Protein AF-A0A7S0D938-F1 (afdb_monomer_lite)

Foldseek 3Di:
DAEDADPQCLDPVRVVCVVCVVVVVVPPDDPPDPPPDDDDDDDDPPPDPDPPDDPVVDAYEYAHDLVCLVVDQLVVRLLSRLQCCVVRVHQEYDPAFHAAQPDDPSSRVSSLSNLLSSLCSQQVNRDNSPDDPPPPPDPPDPDDDDDDDDDDDPPCPPPPPDDRPRPLEGGEYEYEFHNPDVRLVSRVVSVVVSVVVSVVVPRPAHAYEYELDFLVSLVVCVVPHVRYAYEQELLCQDPVPVRSVNSVVPADPVRYDYDHPPPPRHHPVVVVVVVVPDDDDDDDD

Organism: Micromonas pusilla (NCBI:txid38833)

pLDDT: mean 75.45, std 23.61, range [31.84, 98.69]

InterPro domains:
  IPR001130 3'-5' ssDNA/RNA exonuclease TatD-like [PF01026] (56-123)
  IPR032466 Metal-dependent hydrolase [SSF51556] (55-122)

Radius of gyration: 23.59 Å; chains: 1; bounding box: 61×65×70 Å

Structure (mmCIF, N/CA/C/O backbone):
data_AF-A0A7S0D938-F1
#
_entry.id   AF-A0A7S0D938-F1
#
loop_
_atom_site.group_PDB
_atom_site.id
_atom_site.type_symbol
_atom_site.label_atom_id
_atom_site.label_alt_id
_atom_site.label_comp_id
_atom_site.label_asym_id
_atom_site.label_entity_id
_atom_site.label_seq_id
_atom_site.pdbx_PDB_ins_code
_atom_site.Cartn_x
_atom_site.Cartn_y
_atom_site.Cartn_z
_atom_site.occupancy
_atom_site.B_iso_or_equiv
_atom_site.auth_seq_id
_atom_site.auth_comp_id
_atom_site.auth_asym_id
_atom_site.auth_atom_id
_atom_site.pdbx_PDB_model_num
ATOM 1 N N . VAL A 1 1 ? -12.256 2.389 -4.413 1.00 63.16 1 VAL A N 1
ATOM 2 C CA . VAL A 1 1 ? -11.482 3.403 -3.661 1.00 63.16 1 VAL A CA 1
ATOM 3 C C . VAL A 1 1 ? -10.768 4.286 -4.668 1.00 63.16 1 VAL A C 1
ATOM 5 O O . VAL A 1 1 ? -10.056 3.750 -5.506 1.00 63.16 1 VAL A O 1
ATOM 8 N N . ASN A 1 2 ? -11.003 5.594 -4.636 1.00 74.56 2 ASN A N 1
ATOM 9 C CA . ASN A 1 2 ? -10.257 6.581 -5.402 1.00 74.56 2 ASN A CA 1
ATOM 10 C C . ASN A 1 2 ? -8.995 6.972 -4.622 1.00 74.56 2 ASN A C 1
ATOM 12 O O . ASN A 1 2 ? -9.083 7.327 -3.445 1.00 74.56 2 ASN A O 1
ATOM 16 N N . VAL A 1 3 ? -7.836 6.880 -5.266 1.00 71.94 3 VAL A N 1
ATOM 17 C CA . VAL A 1 3 ? -6.532 7.068 -4.627 1.00 71.94 3 VAL A CA 1
ATOM 18 C C . VAL A 1 3 ? -5.915 8.364 -5.130 1.00 71.94 3 VAL A C 1
ATOM 20 O O . VAL A 1 3 ? -5.745 8.536 -6.333 1.00 71.94 3 VAL A O 1
ATOM 23 N N . THR A 1 4 ? -5.573 9.269 -4.213 1.00 75.88 4 THR A N 1
ATOM 24 C CA . THR A 1 4 ? -4.877 10.521 -4.542 1.00 75.88 4 THR A CA 1
ATOM 25 C C . THR A 1 4 ? -3.446 10.443 -4.033 1.00 75.88 4 THR A C 1
ATOM 27 O O . THR A 1 4 ? -3.219 10.335 -2.828 1.00 75.88 4 THR A O 1
ATOM 30 N N . CYS A 1 5 ? -2.491 10.468 -4.962 1.00 67.75 5 CYS A N 1
ATOM 31 C CA . CYS A 1 5 ? -1.071 10.269 -4.673 1.00 67.75 5 CYS A CA 1
ATOM 32 C C . CYS A 1 5 ? -0.139 11.280 -5.357 1.00 67.75 5 CYS A C 1
ATOM 34 O O . CYS A 1 5 ? 1.067 11.052 -5.401 1.00 67.75 5 CYS A O 1
ATOM 36 N N . ASP A 1 6 ? -0.686 12.353 -5.933 1.00 66.75 6 ASP A N 1
ATOM 37 C CA . ASP A 1 6 ? 0.090 13.404 -6.593 1.00 66.75 6 ASP A CA 1
ATOM 38 C C . ASP A 1 6 ? 0.387 14.543 -5.611 1.00 66.75 6 ASP A C 1
ATOM 40 O O . ASP A 1 6 ? -0.518 15.025 -4.930 1.00 66.75 6 ASP A O 1
ATOM 44 N N . VAL A 1 7 ? 1.642 14.990 -5.573 1.00 64.19 7 VAL A N 1
ATOM 45 C CA . VAL A 1 7 ? 2.087 16.170 -4.821 1.00 64.19 7 VAL A CA 1
ATOM 46 C C . VAL A 1 7 ? 1.212 17.388 -5.109 1.00 64.19 7 VAL A C 1
ATOM 48 O O . VAL A 1 7 ? 0.804 18.077 -4.176 1.00 64.19 7 VAL A O 1
ATOM 51 N N . GLU A 1 8 ? 0.887 17.630 -6.380 1.00 67.56 8 GLU A N 1
ATOM 52 C CA . GLU A 1 8 ? 0.091 18.787 -6.803 1.00 67.56 8 GLU A CA 1
ATOM 53 C C . GLU A 1 8 ? -1.361 18.662 -6.333 1.00 67.56 8 GLU A C 1
ATOM 55 O O . GLU A 1 8 ? -1.985 19.636 -5.914 1.00 67.56 8 GLU A O 1
ATOM 60 N N . ALA A 1 9 ? -1.897 17.438 -6.328 1.00 60.31 9 ALA A N 1
ATOM 61 C CA . ALA A 1 9 ? -3.232 17.166 -5.804 1.00 60.31 9 ALA A CA 1
ATOM 62 C C . ALA A 1 9 ? -3.296 17.272 -4.269 1.00 60.31 9 ALA A C 1
ATOM 64 O O . ALA A 1 9 ? -4.377 17.488 -3.722 1.00 60.31 9 ALA A O 1
ATOM 65 N N . LEU A 1 10 ? -2.155 17.137 -3.586 1.00 56.31 10 LEU A N 1
ATOM 66 C CA . LEU A 1 10 ? -2.006 17.314 -2.140 1.00 56.31 10 LEU A CA 1
ATOM 67 C C . LEU A 1 10 ? -1.606 18.743 -1.739 1.00 56.31 10 LEU A C 1
ATOM 69 O O . LEU A 1 10 ? -1.506 19.033 -0.546 1.00 56.31 10 LEU A O 1
ATOM 73 N N . ASP A 1 11 ? -1.358 19.638 -2.692 1.00 57.84 11 ASP A N 1
ATOM 74 C CA . ASP A 1 11 ? -1.090 21.047 -2.416 1.00 57.84 11 ASP A CA 1
ATOM 75 C C . ASP A 1 11 ? -2.406 21.772 -2.074 1.00 57.84 11 ASP A C 1
ATOM 77 O O . ASP A 1 11 ? -3.331 21.751 -2.882 1.00 57.84 11 ASP A O 1
ATOM 81 N N . PRO A 1 12 ? -2.542 22.447 -0.919 1.00 52.66 12 PRO A N 1
ATOM 82 C CA . PRO A 1 12 ? -3.730 23.243 -0.607 1.00 52.66 12 PRO A CA 1
ATOM 83 C C . PRO A 1 12 ? -4.074 24.316 -1.657 1.00 52.66 12 PRO A C 1
ATOM 85 O O . PRO A 1 12 ? -5.256 24.612 -1.844 1.00 52.66 12 PRO A O 1
ATOM 88 N N . ALA A 1 13 ? -3.078 24.874 -2.355 1.00 48.84 13 ALA A 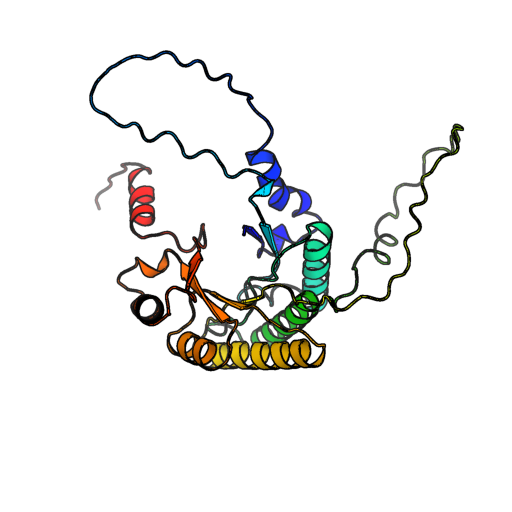N 1
ATOM 89 C CA . ALA A 1 13 ? -3.256 25.923 -3.360 1.00 48.84 13 ALA A CA 1
ATOM 90 C C . ALA A 1 13 ? -3.817 25.400 -4.699 1.00 48.84 13 ALA A C 1
ATOM 92 O O . ALA A 1 13 ? -4.489 26.144 -5.413 1.00 48.84 13 ALA A O 1
ATOM 93 N N . TYR A 1 14 ? -3.591 24.122 -5.027 1.00 48.09 14 TYR A N 1
ATOM 94 C CA . TYR A 1 14 ? -4.028 23.476 -6.281 1.00 48.09 14 TYR A CA 1
ATOM 95 C C . TYR A 1 14 ? -5.126 22.411 -6.057 1.00 48.09 14 TYR A C 1
ATOM 97 O O . TYR A 1 14 ? -6.123 22.319 -6.789 1.00 48.09 14 TYR A O 1
ATOM 105 N N . GLY A 1 15 ? -4.966 21.622 -4.997 1.00 42.88 15 GLY A N 1
ATOM 106 C CA . GLY A 1 15 ? -5.674 20.387 -4.657 1.00 42.88 15 GLY A CA 1
ATOM 107 C C . GLY A 1 15 ? -7.105 20.546 -4.155 1.00 42.88 15 GLY A C 1
ATOM 108 O O . GLY A 1 15 ? -7.886 19.596 -4.242 1.00 42.88 15 GLY A O 1
ATOM 109 N N . ALA A 1 16 ? -7.525 21.753 -3.752 1.00 46.16 16 ALA A N 1
ATOM 110 C CA . ALA A 1 16 ? -8.938 22.021 -3.466 1.00 46.16 16 ALA A CA 1
ATOM 111 C C . ALA A 1 16 ? -9.832 21.768 -4.697 1.00 46.16 16 ALA A C 1
ATOM 113 O O . ALA A 1 16 ? -11.016 21.460 -4.555 1.00 46.16 16 ALA A O 1
ATOM 114 N N . SER A 1 17 ? -9.276 21.868 -5.911 1.00 42.66 17 SER A N 1
ATOM 115 C CA . SER A 1 17 ? -10.014 21.683 -7.162 1.00 42.66 17 SER A CA 1
ATOM 116 C C . SER A 1 17 ? -9.900 20.280 -7.769 1.00 42.66 17 SER A C 1
ATOM 118 O O . SER A 1 17 ? -10.844 19.880 -8.450 1.00 42.66 17 SER A O 1
ATOM 120 N N . ALA A 1 18 ? -8.801 19.549 -7.530 1.00 43.56 18 ALA A N 1
ATOM 121 C CA . ALA A 1 18 ? -8.469 18.296 -8.220 1.00 43.56 18 ALA A CA 1
ATOM 122 C C . ALA A 1 18 ? -9.181 17.074 -7.622 1.00 43.56 18 ALA A C 1
ATOM 124 O O . ALA A 1 18 ? -9.781 16.290 -8.352 1.00 43.56 18 ALA A O 1
ATOM 125 N N . TYR A 1 19 ? -9.231 16.945 -6.295 1.00 51.84 19 TYR A N 1
ATOM 126 C CA . TYR A 1 19 ? -10.053 15.900 -5.678 1.00 51.84 19 TYR A CA 1
ATOM 127 C C . TYR A 1 19 ? -11.555 16.230 -5.761 1.00 51.84 19 TYR A C 1
ATOM 129 O O . TYR A 1 19 ? -12.380 15.345 -5.982 1.00 51.84 19 TYR A O 1
ATOM 137 N N . ARG A 1 20 ? -11.916 17.523 -5.709 1.00 52.41 20 ARG A N 1
ATOM 138 C CA . ARG A 1 20 ? -13.282 17.989 -6.011 1.00 52.41 20 ARG A CA 1
ATOM 139 C C . ARG A 1 20 ? -13.632 17.941 -7.501 1.00 52.41 20 ARG A C 1
ATOM 141 O O . ARG A 1 20 ? -14.789 18.140 -7.851 1.00 52.41 20 ARG A O 1
ATOM 148 N N . ALA A 1 21 ? -12.687 17.660 -8.402 1.00 52.38 21 ALA A N 1
ATOM 149 C CA . ALA A 1 21 ? -13.005 17.479 -9.819 1.00 52.38 21 ALA A CA 1
ATOM 150 C C . ALA A 1 21 ? -13.933 16.273 -10.022 1.00 52.38 21 ALA A C 1
ATOM 152 O O . ALA A 1 21 ? -14.806 16.313 -10.885 1.00 52.38 21 ALA A O 1
ATOM 153 N N . TRP A 1 22 ? -13.821 15.257 -9.160 1.00 52.00 22 TRP A N 1
ATOM 154 C CA . TRP A 1 22 ? -14.778 14.156 -9.098 1.00 52.00 22 TRP A CA 1
ATOM 155 C C . TRP A 1 22 ? -16.175 14.609 -8.657 1.00 52.00 22 TRP A C 1
ATOM 157 O O . TRP A 1 22 ? -17.154 14.137 -9.216 1.00 52.00 22 TRP A O 1
ATOM 167 N N . GLU A 1 23 ? -16.299 15.575 -7.737 1.00 51.59 23 GLU A N 1
ATOM 168 C CA . GLU A 1 23 ? -17.608 16.158 -7.391 1.00 51.59 23 GLU A CA 1
ATOM 169 C C . GLU A 1 23 ? -18.251 16.890 -8.580 1.00 51.59 23 GLU A C 1
ATOM 171 O O . GLU A 1 23 ? -19.472 16.958 -8.654 1.00 51.59 23 GLU A O 1
ATOM 176 N N . ARG A 1 24 ? -17.451 17.403 -9.530 1.00 53.75 24 ARG A N 1
ATOM 177 C CA . ARG A 1 24 ? -17.956 18.037 -10.762 1.00 53.75 24 ARG A CA 1
ATOM 178 C C . ARG A 1 24 ? -18.378 17.027 -11.833 1.00 53.75 24 ARG A C 1
ATOM 180 O O . ARG A 1 24 ? -19.297 17.317 -12.582 1.00 53.75 24 ARG A O 1
ATOM 187 N N . LEU A 1 25 ? -17.732 15.858 -11.900 1.00 51.62 25 LEU A N 1
ATOM 188 C CA . LEU A 1 25 ? -18.102 14.762 -12.816 1.00 51.62 25 LEU A CA 1
ATOM 189 C C . LEU A 1 25 ? -19.452 14.115 -12.471 1.00 51.62 25 LEU A C 1
ATOM 191 O O . LEU A 1 25 ? -20.046 13.468 -13.327 1.00 51.62 25 LEU A O 1
ATOM 195 N N . PHE A 1 26 ? -19.911 14.283 -11.230 1.00 53.81 26 PHE A N 1
ATOM 196 C CA . PHE A 1 26 ? -21.188 13.769 -10.726 1.00 53.81 26 PHE A CA 1
ATOM 197 C C . PHE A 1 26 ? -22.114 14.893 -10.249 1.00 53.81 26 PHE A C 1
ATOM 199 O O . PHE A 1 26 ? -22.982 14.656 -9.410 1.00 53.81 26 PHE A O 1
ATOM 206 N N . GLY A 1 27 ? -21.883 16.124 -10.723 1.00 47.28 27 GLY A N 1
ATOM 207 C CA . GLY A 1 27 ? -22.834 17.212 -10.537 1.00 47.28 27 GLY A CA 1
ATOM 208 C C . GLY A 1 27 ? -24.180 16.782 -11.109 1.00 47.28 27 GLY A C 1
ATOM 209 O O . GLY A 1 27 ? -24.222 16.228 -12.202 1.00 47.28 27 GLY A O 1
ATOM 210 N N . ASP A 1 28 ? -25.221 16.979 -10.312 1.00 48.31 28 ASP A N 1
ATOM 211 C CA . ASP A 1 28 ? -26.608 16.554 -10.500 1.00 48.31 28 ASP A CA 1
ATOM 212 C C . ASP A 1 28 ? -27.213 17.159 -11.786 1.00 48.31 28 ASP A C 1
ATOM 214 O O . ASP A 1 28 ? -27.959 18.134 -11.753 1.00 48.31 28 ASP A O 1
ATOM 218 N N . GLU A 1 29 ? -26.811 16.649 -12.949 1.00 46.78 29 GLU A N 1
ATOM 219 C CA . GLU A 1 29 ? -27.441 16.933 -14.234 1.00 46.78 29 GLU A CA 1
ATOM 220 C C . GLU A 1 29 ? -28.312 15.734 -14.606 1.00 46.78 29 GLU A C 1
ATOM 222 O O . GLU A 1 29 ? -27.831 14.742 -15.149 1.00 46.78 29 GLU A O 1
ATOM 227 N N . GLY A 1 30 ? -29.601 15.862 -14.286 1.00 45.03 30 GLY A N 1
ATOM 228 C CA . GLY A 1 30 ? -30.677 15.074 -14.876 1.00 45.03 30 GLY A CA 1
ATOM 229 C C . GLY A 1 30 ? -31.185 13.937 -13.998 1.00 45.03 30 GLY A C 1
ATOM 230 O O . GLY A 1 30 ? -30.741 12.796 -14.113 1.00 45.03 30 GLY A O 1
ATOM 231 N N . GLU A 1 31 ? -32.217 14.221 -13.201 1.00 46.75 31 GLU A N 1
ATOM 232 C CA . GLU A 1 31 ? -33.332 13.278 -13.080 1.00 46.75 31 GLU A CA 1
ATOM 233 C C . GLU A 1 31 ? -33.907 13.088 -14.496 1.00 46.75 31 GLU A C 1
ATOM 235 O O . GLU A 1 31 ? -34.847 13.773 -14.888 1.00 46.75 31 GLU A O 1
ATOM 240 N N . ASP A 1 32 ? -33.278 12.239 -15.310 1.00 48.00 32 ASP A N 1
ATOM 241 C CA . ASP A 1 32 ? -33.862 11.820 -16.579 1.00 48.00 32 ASP A CA 1
ATOM 242 C C . ASP A 1 32 ? -35.031 10.899 -16.225 1.00 48.00 32 ASP A C 1
ATOM 244 O O . ASP A 1 32 ? -34.842 9.752 -15.809 1.00 48.00 32 ASP A O 1
ATOM 248 N N . GLU A 1 33 ? -36.232 11.472 -16.299 1.00 45.81 33 GLU A N 1
ATOM 249 C CA . GLU A 1 33 ? -37.504 10.765 -16.283 1.00 45.81 33 GLU A CA 1
ATOM 250 C C . GLU A 1 33 ? -37.413 9.582 -17.259 1.00 45.81 33 GLU A C 1
ATOM 252 O O . GLU A 1 33 ? -37.078 9.743 -18.434 1.00 45.81 33 GLU A O 1
ATOM 257 N N . ASP A 1 34 ? -37.645 8.377 -16.736 1.00 44.16 34 ASP A N 1
ATOM 258 C CA . ASP A 1 34 ? -37.714 7.140 -17.505 1.00 44.16 34 ASP A CA 1
ATOM 259 C C . ASP A 1 34 ? -38.907 7.221 -18.488 1.00 44.16 34 ASP A C 1
ATOM 261 O O . ASP A 1 34 ? -40.015 6.789 -18.170 1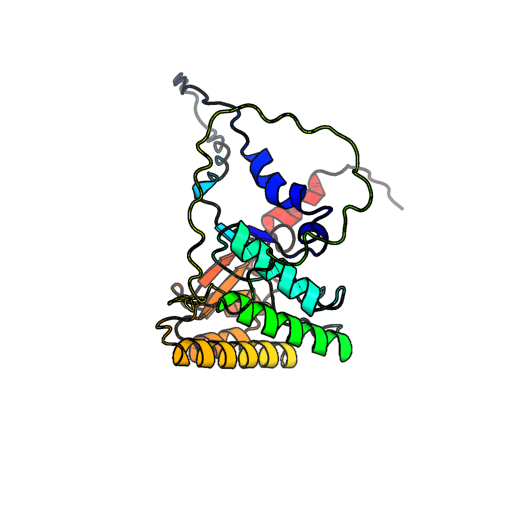.00 44.16 34 ASP A O 1
ATOM 265 N N . ASP A 1 35 ? -38.699 7.786 -19.681 1.00 44.72 35 ASP A N 1
ATOM 266 C CA . ASP A 1 35 ? -39.607 7.619 -20.823 1.00 44.72 35 ASP A CA 1
ATOM 267 C C . ASP A 1 35 ? -39.293 6.273 -21.497 1.00 44.72 35 ASP A C 1
ATOM 269 O O . ASP A 1 35 ? -38.486 6.152 -22.425 1.00 44.72 35 ASP A O 1
ATOM 273 N N . ASP A 1 36 ? -39.925 5.226 -20.966 1.00 49.25 36 ASP A N 1
ATOM 274 C CA . ASP A 1 36 ? -40.021 3.901 -21.573 1.00 49.25 36 ASP A CA 1
ATOM 275 C C . ASP A 1 36 ? -40.899 3.967 -22.844 1.00 49.25 36 ASP A C 1
ATOM 277 O O . ASP A 1 36 ? -42.088 3.641 -22.814 1.00 49.25 36 ASP A O 1
ATOM 281 N N . GLU A 1 37 ? -40.327 4.359 -23.985 1.00 47.69 37 GLU A N 1
ATOM 282 C CA . GLU A 1 37 ? -40.899 4.024 -25.298 1.00 47.69 37 GLU A CA 1
ATOM 283 C C . GLU A 1 37 ? -40.244 2.738 -25.833 1.00 47.69 37 GLU A C 1
ATOM 285 O O . GLU A 1 37 ? -39.094 2.708 -26.278 1.00 47.69 37 GLU A O 1
ATOM 290 N N . GLU A 1 38 ? -41.001 1.641 -25.735 1.00 51.06 38 GLU A N 1
ATOM 291 C CA . GLU A 1 38 ? -40.718 0.350 -26.363 1.00 51.06 38 GLU A CA 1
ATOM 292 C C . GLU A 1 38 ? -40.727 0.493 -27.893 1.00 51.06 38 GLU A C 1
ATOM 294 O O . GLU A 1 38 ? -41.794 0.531 -28.505 1.00 51.06 38 GLU A O 1
ATOM 299 N N . ASP A 1 39 ? -39.548 0.507 -28.522 1.00 46.56 39 ASP A N 1
ATOM 300 C CA . ASP A 1 39 ? -39.419 0.254 -29.959 1.00 46.56 39 ASP A CA 1
ATOM 301 C C . ASP A 1 39 ? -38.592 -1.022 -30.199 1.00 46.56 39 ASP A C 1
ATOM 303 O O . ASP A 1 39 ? -37.366 -1.083 -30.053 1.00 46.56 39 ASP A O 1
ATOM 307 N N . ASP A 1 40 ? -39.326 -2.083 -30.534 1.00 53.62 40 ASP A N 1
ATOM 308 C CA . ASP A 1 40 ? -38.851 -3.409 -30.916 1.00 53.62 40 ASP A CA 1
ATOM 309 C C . ASP A 1 40 ? -38.120 -3.363 -32.276 1.00 53.62 40 ASP A C 1
ATOM 311 O O . ASP A 1 40 ? -38.690 -3.695 -33.319 1.00 53.62 40 ASP A O 1
ATOM 315 N N . GLU A 1 41 ? -36.819 -3.050 -32.295 1.00 50.88 41 GLU A N 1
ATOM 316 C CA . GLU A 1 41 ? -35.961 -3.383 -33.442 1.00 50.88 41 GLU A CA 1
ATOM 317 C C . GLU A 1 41 ? -34.734 -4.235 -33.083 1.00 50.88 41 GLU A C 1
ATOM 319 O O . GLU A 1 41 ? -33.856 -3.920 -32.281 1.00 50.88 41 GLU A O 1
ATOM 324 N N . LYS A 1 42 ? -34.691 -5.388 -33.752 1.00 52.78 42 LYS A N 1
ATOM 325 C CA . LYS A 1 42 ? -33.698 -6.454 -33.654 1.00 52.78 42 LYS A CA 1
ATOM 326 C C . LYS A 1 42 ? -32.256 -5.966 -33.854 1.00 52.78 42 LYS A C 1
ATOM 328 O O . LYS A 1 42 ? -31.886 -5.517 -34.934 1.00 52.78 42 LYS A O 1
ATOM 333 N N . GLY A 1 43 ? -31.382 -6.353 -32.922 1.00 50.00 43 GLY A N 1
ATOM 334 C CA . GLY A 1 43 ? -30.101 -6.964 -33.306 1.00 50.00 43 GLY A CA 1
ATOM 335 C C . GLY A 1 43 ? -28.818 -6.153 -33.129 1.00 50.00 43 GLY A C 1
ATOM 336 O O . GLY A 1 43 ? -27.802 -6.524 -33.718 1.00 50.00 43 GLY A O 1
ATOM 337 N N . LYS A 1 44 ? -28.807 -5.117 -32.291 1.00 45.22 44 LYS A N 1
ATOM 338 C CA . LYS A 1 44 ? -27.582 -4.615 -31.653 1.00 45.22 44 LYS A CA 1
ATOM 339 C C . LYS A 1 44 ? -27.911 -4.296 -30.203 1.00 45.22 44 LYS A C 1
ATOM 341 O O . LYS A 1 44 ? -28.594 -3.318 -29.945 1.00 45.22 44 LYS A O 1
ATOM 346 N N . GLU A 1 45 ? -27.419 -5.100 -29.262 1.00 47.88 45 GLU A N 1
ATOM 347 C CA . GLU A 1 45 ? -27.287 -4.638 -27.878 1.00 47.88 45 GLU A CA 1
ATOM 348 C C . GLU A 1 45 ? -26.293 -3.469 -27.892 1.00 47.88 45 GLU A C 1
ATOM 350 O O . GLU A 1 45 ? -25.077 -3.648 -27.762 1.00 47.88 45 GLU A O 1
ATOM 355 N N . GLU A 1 46 ? -26.791 -2.258 -28.130 1.00 47.94 46 GLU A N 1
ATOM 356 C CA . GLU A 1 46 ? -26.077 -1.052 -27.758 1.00 47.94 46 GLU A CA 1
ATOM 357 C C . GLU A 1 46 ? -25.887 -1.137 -26.250 1.00 47.94 46 GLU A C 1
ATOM 359 O O . GLU A 1 46 ? -26.829 -1.035 -25.466 1.00 47.94 46 GLU A O 1
ATOM 364 N N . ARG A 1 47 ? -24.652 -1.448 -25.841 1.00 49.97 47 ARG A N 1
ATOM 365 C CA . ARG A 1 47 ? -24.274 -1.459 -24.433 1.00 49.97 47 ARG A CA 1
ATOM 366 C C . ARG A 1 47 ? -24.623 -0.089 -23.874 1.00 49.97 47 ARG A C 1
ATOM 368 O O . ARG A 1 47 ? -23.915 0.874 -24.169 1.00 49.97 47 ARG A O 1
ATOM 375 N N . ARG A 1 48 ? -25.700 -0.027 -23.084 1.00 48.38 48 ARG A N 1
ATOM 376 C CA . ARG A 1 48 ? -26.064 1.168 -22.325 1.00 48.38 48 ARG A CA 1
ATOM 377 C C . ARG A 1 48 ? -24.792 1.657 -21.624 1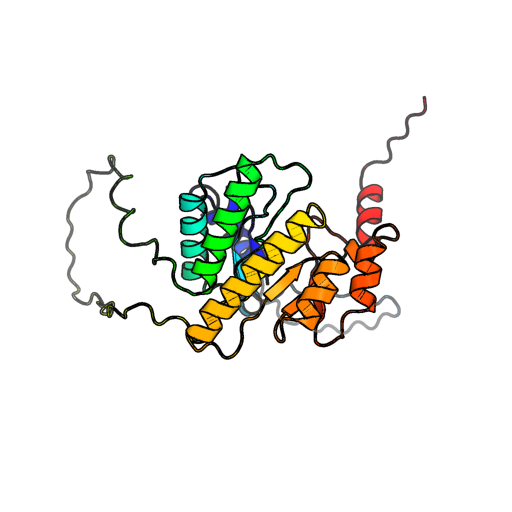.00 48.38 48 ARG A C 1
ATOM 379 O O . ARG A 1 48 ? -24.103 0.828 -21.012 1.00 48.38 48 ARG A O 1
ATOM 386 N N . PRO A 1 49 ? -24.421 2.941 -21.761 1.00 54.34 49 PRO A N 1
ATOM 387 C CA . PRO A 1 49 ? -23.253 3.464 -21.076 1.00 54.34 49 PRO A CA 1
ATOM 388 C C . PRO A 1 49 ? -23.413 3.158 -19.587 1.00 54.34 49 PRO A C 1
ATOM 390 O O . PRO A 1 49 ? -24.459 3.420 -18.994 1.00 54.34 49 PRO A O 1
ATOM 393 N N . THR A 1 50 ? -22.406 2.513 -19.000 1.00 57.50 50 THR A N 1
ATOM 394 C CA . THR A 1 50 ? -22.403 2.227 -17.566 1.00 57.50 50 THR A CA 1
ATOM 395 C C . THR A 1 50 ? -22.549 3.549 -16.835 1.00 57.50 50 THR A C 1
ATOM 397 O O . THR A 1 50 ? -21.696 4.424 -17.006 1.00 57.50 50 THR A O 1
ATOM 400 N N . ARG A 1 51 ? -23.632 3.697 -16.060 1.00 56.06 51 ARG A N 1
ATOM 401 C CA . ARG A 1 51 ? -23.849 4.894 -15.250 1.00 56.06 51 ARG A CA 1
ATOM 402 C C . ARG A 1 51 ? -22.615 5.109 -14.361 1.00 56.06 51 ARG A C 1
ATOM 404 O O . ARG A 1 51 ? -22.077 4.124 -13.840 1.00 56.06 51 ARG A O 1
ATOM 411 N N . PRO A 1 52 ? -22.132 6.352 -14.222 1.00 61.69 52 PRO A N 1
ATOM 412 C CA . PRO A 1 52 ? -21.063 6.649 -13.283 1.00 61.69 52 PRO A CA 1
ATOM 413 C C . PRO A 1 52 ? -21.415 6.148 -11.869 1.00 61.69 52 PRO A C 1
ATOM 415 O O . PRO A 1 52 ? -22.597 6.122 -11.516 1.00 61.69 52 PRO A O 1
ATOM 418 N N . PRO A 1 53 ? -20.424 5.735 -11.053 1.00 63.38 53 PRO A N 1
ATOM 419 C CA . PRO A 1 53 ? -20.685 5.347 -9.670 1.00 63.38 53 PRO A CA 1
ATOM 420 C C . PRO A 1 53 ? -21.280 6.528 -8.898 1.00 63.38 53 PRO A C 1
ATOM 422 O O . PRO A 1 53 ? -20.880 7.675 -9.112 1.00 63.38 53 PRO A O 1
ATOM 425 N N . LYS A 1 54 ? -22.220 6.257 -7.986 1.00 72.19 54 LYS A N 1
ATOM 426 C CA . LYS A 1 54 ? -22.772 7.311 -7.133 1.00 72.19 54 LYS A CA 1
ATOM 427 C C . LYS A 1 54 ? -21.694 7.804 -6.175 1.00 72.19 54 LYS A C 1
ATOM 429 O O . LYS A 1 54 ? -20.809 7.049 -5.777 1.00 72.19 54 LYS A O 1
ATOM 434 N N . ARG A 1 55 ? -21.799 9.061 -5.738 1.00 68.12 55 ARG A N 1
ATOM 435 C CA . ARG A 1 55 ? -20.855 9.667 -4.780 1.00 68.12 55 ARG A CA 1
ATOM 436 C C . ARG A 1 55 ? -20.674 8.824 -3.510 1.00 68.12 55 ARG A C 1
ATOM 438 O O . ARG A 1 55 ? -19.566 8.718 -3.001 1.00 68.12 55 ARG A O 1
ATOM 445 N N . GLU A 1 56 ? -21.753 8.227 -3.019 1.00 75.44 56 GLU A N 1
ATOM 446 C CA . GLU A 1 56 ? -21.774 7.357 -1.835 1.00 75.44 56 GLU A CA 1
ATOM 447 C C . GLU A 1 56 ? -21.025 6.023 -2.011 1.00 75.44 56 GLU A C 1
ATOM 449 O O . GLU A 1 56 ? -20.595 5.437 -1.020 1.00 75.44 56 GLU A O 1
ATOM 454 N N . ASP A 1 57 ? -20.781 5.594 -3.252 1.00 79.12 57 ASP A N 1
ATOM 455 C CA . ASP A 1 57 ? -20.031 4.375 -3.581 1.00 79.12 57 ASP A CA 1
ATOM 456 C C . ASP A 1 57 ? -18.513 4.629 -3.707 1.00 79.12 57 ASP A C 1
ATOM 458 O O . ASP A 1 57 ? -17.721 3.704 -3.936 1.00 79.12 57 ASP A O 1
ATOM 462 N N . VAL A 1 58 ? -18.075 5.888 -3.580 1.00 80.88 58 VAL A N 1
ATOM 463 C CA . VAL A 1 58 ? -16.675 6.287 -3.741 1.00 80.88 58 VAL A CA 1
ATOM 464 C C . VAL A 1 58 ? -16.030 6.522 -2.380 1.00 80.88 58 VAL A C 1
ATOM 466 O O . VAL A 1 58 ? -16.233 7.532 -1.718 1.00 80.88 58 VAL A O 1
ATOM 469 N N . TYR A 1 59 ? -15.174 5.582 -1.996 1.00 87.44 59 TYR A N 1
ATOM 470 C CA . TYR A 1 59 ? -14.279 5.725 -0.850 1.00 87.44 59 TYR A CA 1
ATOM 471 C C . TYR A 1 59 ? -12.920 6.267 -1.271 1.00 87.44 59 TYR A C 1
ATOM 473 O O . TYR A 1 59 ? -12.523 6.092 -2.423 1.00 87.44 59 TYR A O 1
ATOM 481 N N . HIS A 1 60 ? -12.161 6.823 -0.330 1.00 88.19 60 HIS A N 1
ATOM 482 C CA . HIS A 1 60 ? -10.932 7.546 -0.642 1.00 88.19 60 HIS A CA 1
ATOM 483 C C . HIS A 1 60 ? -9.710 7.029 0.111 1.00 88.19 60 HIS A C 1
ATOM 485 O O . HIS A 1 60 ? -9.828 6.516 1.227 1.00 88.19 60 HIS A O 1
ATOM 491 N N . ALA A 1 61 ? -8.551 7.174 -0.529 1.00 92.31 61 ALA A N 1
ATOM 492 C CA . ALA A 1 61 ? -7.235 6.940 0.045 1.00 92.31 61 ALA A CA 1
ATOM 493 C C . ALA A 1 61 ? -6.283 8.080 -0.329 1.00 92.31 61 ALA A C 1
ATOM 495 O O . ALA A 1 61 ? -6.337 8.587 -1.455 1.00 92.31 61 ALA A O 1
ATOM 496 N N . PHE A 1 62 ? -5.408 8.448 0.605 1.00 93.44 62 PHE A N 1
ATOM 497 C CA . PHE A 1 62 ? -4.412 9.502 0.414 1.00 93.44 62 PHE A CA 1
ATOM 498 C C . PHE A 1 62 ? -3.032 8.999 0.802 1.00 93.44 62 PHE A C 1
ATOM 500 O O . PHE A 1 62 ? -2.867 8.355 1.839 1.00 93.44 62 PHE A O 1
ATOM 507 N N . GLY A 1 63 ? -2.043 9.308 -0.023 1.00 93.19 63 GLY A N 1
ATOM 508 C CA . GLY A 1 63 ? -0.650 8.935 0.181 1.00 93.19 63 GLY A CA 1
ATOM 509 C C . GLY A 1 63 ? 0.235 9.635 -0.838 1.00 93.19 63 GLY A C 1
ATOM 510 O O . GLY A 1 63 ? -0.183 10.602 -1.460 1.00 93.19 63 GLY A O 1
ATOM 511 N N . ILE A 1 64 ? 1.445 9.138 -1.036 1.00 92.00 64 ILE A N 1
ATOM 512 C CA . ILE A 1 64 ? 2.382 9.627 -2.045 1.00 92.00 64 ILE A CA 1
ATOM 513 C C . ILE A 1 64 ? 3.074 8.432 -2.689 1.00 92.00 64 ILE A C 1
ATOM 515 O O . ILE A 1 64 ? 3.582 7.540 -2.005 1.00 92.00 64 ILE A O 1
ATOM 519 N N . HIS A 1 65 ? 3.107 8.414 -4.021 1.00 92.44 65 HIS A N 1
ATOM 520 C CA . HIS A 1 65 ? 3.845 7.375 -4.726 1.00 92.44 65 HIS A CA 1
ATOM 521 C C . HIS A 1 65 ? 5.332 7.432 -4.321 1.00 92.44 65 HIS A C 1
ATOM 523 O O . HIS A 1 65 ? 5.911 8.521 -4.341 1.00 92.44 65 HIS A O 1
ATOM 529 N N . PRO A 1 66 ? 5.977 6.305 -3.966 1.00 93.56 66 PRO A N 1
ATOM 530 C CA . PRO A 1 66 ? 7.318 6.328 -3.379 1.00 93.56 66 PRO A CA 1
ATOM 531 C C . PRO A 1 66 ? 8.386 6.974 -4.268 1.00 93.56 66 PRO A C 1
ATOM 533 O O . PRO A 1 66 ? 9.277 7.647 -3.758 1.00 93.56 66 PRO A O 1
ATOM 536 N N . SER A 1 67 ? 8.241 6.887 -5.593 1.00 91.94 67 SER A N 1
ATOM 537 C CA . SER A 1 67 ? 9.131 7.570 -6.546 1.00 91.94 67 SER A CA 1
ATOM 538 C C . SER A 1 67 ? 9.162 9.098 -6.391 1.00 91.94 67 SER A C 1
ATOM 540 O O . SER A 1 67 ? 10.080 9.738 -6.889 1.00 91.94 67 SER A O 1
ATOM 542 N N . ARG A 1 68 ? 8.149 9.684 -5.737 1.00 91.44 68 ARG A N 1
ATOM 543 C CA . ARG A 1 68 ? 7.975 11.131 -5.538 1.00 91.44 68 ARG A CA 1
ATOM 544 C C . ARG A 1 68 ? 8.125 11.564 -4.082 1.00 91.44 68 ARG A C 1
ATOM 546 O O . ARG A 1 68 ? 8.037 12.749 -3.784 1.00 91.44 68 ARG A O 1
ATOM 553 N N . ALA A 1 69 ? 8.343 10.624 -3.160 1.00 90.56 69 ALA A N 1
ATOM 554 C CA . ALA A 1 69 ? 8.399 10.922 -1.729 1.00 90.56 69 ALA A CA 1
ATOM 555 C C . ALA A 1 69 ? 9.527 11.906 -1.369 1.00 90.56 69 ALA A C 1
ATOM 557 O O . ALA A 1 69 ? 9.377 12.664 -0.420 1.00 90.56 69 ALA A O 1
ATOM 558 N N . ALA A 1 70 ? 10.616 11.918 -2.146 1.00 90.12 70 ALA A N 1
ATOM 559 C CA . ALA A 1 70 ? 11.767 12.798 -1.946 1.00 90.12 70 ALA A CA 1
ATOM 560 C C . ALA A 1 70 ? 11.616 14.204 -2.564 1.00 90.12 70 ALA A C 1
ATOM 562 O O . ALA A 1 70 ? 12.509 15.033 -2.418 1.00 90.12 70 ALA A O 1
ATOM 563 N N . GLU A 1 71 ? 10.510 14.497 -3.260 1.00 88.69 71 GLU A N 1
ATOM 564 C CA . GLU A 1 71 ? 10.283 15.816 -3.877 1.00 88.69 71 GLU A CA 1
ATOM 565 C C . GLU A 1 71 ? 9.911 16.902 -2.853 1.00 88.69 71 GLU A C 1
ATOM 567 O O . GLU A 1 71 ? 10.031 18.093 -3.141 1.00 88.69 71 GLU A O 1
ATOM 572 N N . ILE A 1 72 ? 9.437 16.509 -1.667 1.00 84.88 72 ILE A N 1
ATOM 573 C CA . ILE A 1 72 ? 8.984 17.407 -0.599 1.00 84.88 72 ILE A CA 1
ATOM 574 C C . ILE A 1 72 ? 9.536 16.914 0.736 1.00 84.88 72 ILE A C 1
ATOM 576 O O . ILE A 1 72 ? 9.756 15.722 0.923 1.00 84.88 72 ILE A O 1
ATOM 580 N N . ASP A 1 73 ? 9.682 17.830 1.693 1.00 91.56 73 ASP A N 1
ATOM 581 C CA . ASP A 1 73 ? 9.897 17.486 3.097 1.00 91.56 73 ASP A CA 1
ATOM 582 C C . ASP A 1 73 ? 8.885 16.435 3.599 1.00 91.56 73 ASP A C 1
ATOM 584 O O . ASP A 1 73 ? 7.661 16.618 3.519 1.00 91.56 73 ASP A O 1
ATOM 588 N N . ALA A 1 74 ? 9.412 15.342 4.154 1.00 91.31 74 ALA A N 1
ATOM 589 C CA . ALA A 1 74 ? 8.626 14.203 4.614 1.00 91.31 74 ALA A CA 1
ATOM 590 C C . ALA A 1 74 ? 7.613 14.597 5.697 1.00 91.31 74 ALA A C 1
ATOM 592 O O . ALA A 1 74 ? 6.470 14.132 5.684 1.00 91.31 74 ALA A O 1
ATOM 593 N N . THR A 1 75 ? 7.997 15.487 6.616 1.00 91.56 75 THR A N 1
ATOM 594 C CA . THR A 1 75 ? 7.133 15.910 7.727 1.00 91.56 75 THR A CA 1
ATOM 595 C C . THR A 1 75 ? 5.938 16.707 7.214 1.00 91.56 75 THR A C 1
ATOM 597 O O . THR A 1 75 ? 4.791 16.414 7.568 1.00 91.56 75 THR A O 1
ATOM 600 N N . ALA A 1 76 ? 6.180 17.692 6.349 1.00 89.56 76 ALA A N 1
ATOM 601 C CA . ALA A 1 76 ? 5.137 18.489 5.715 1.00 89.56 76 ALA A CA 1
ATOM 602 C C . ALA A 1 76 ? 4.181 17.612 4.896 1.00 89.56 76 ALA A C 1
ATOM 604 O O . ALA A 1 76 ? 2.961 17.780 4.966 1.00 89.56 76 ALA A O 1
ATOM 605 N N . LEU A 1 77 ? 4.718 16.639 4.160 1.00 89.75 77 LEU A N 1
ATOM 606 C CA . LEU A 1 77 ? 3.928 15.718 3.354 1.00 89.75 77 LEU A CA 1
ATOM 607 C C . LEU A 1 77 ? 3.026 14.818 4.207 1.00 89.75 77 LEU A C 1
ATOM 609 O O . LEU A 1 77 ? 1.826 14.720 3.944 1.00 89.75 77 LEU A O 1
ATOM 613 N N . VAL A 1 78 ? 3.559 14.219 5.273 1.00 93.12 78 VAL A N 1
ATOM 614 C CA . VAL A 1 78 ? 2.782 13.376 6.198 1.00 93.12 78 VAL A CA 1
ATOM 615 C C . VAL A 1 78 ? 1.677 14.184 6.885 1.00 93.12 78 VAL A C 1
ATOM 617 O O . VAL A 1 78 ? 0.550 13.696 6.999 1.00 93.12 78 VAL A O 1
ATOM 620 N N . LYS A 1 79 ? 1.942 15.442 7.271 1.00 91.06 79 LYS A N 1
ATOM 621 C CA . LYS A 1 79 ? 0.910 16.350 7.807 1.00 91.06 79 LYS A CA 1
ATOM 622 C C . LYS A 1 79 ? -0.226 16.589 6.807 1.00 91.06 79 LYS A C 1
ATOM 624 O O . LYS A 1 79 ? -1.394 16.560 7.196 1.00 91.06 79 LYS A O 1
ATOM 629 N N . ARG A 1 80 ? 0.088 16.780 5.519 1.00 89.62 80 ARG A N 1
ATOM 630 C CA . ARG A 1 80 ? -0.930 16.927 4.459 1.00 89.62 80 ARG A CA 1
ATOM 631 C C . ARG A 1 80 ? -1.768 15.660 4.312 1.00 89.62 80 ARG A C 1
ATOM 633 O O . ARG A 1 80 ? -2.993 15.749 4.294 1.00 89.62 80 ARG A O 1
ATOM 640 N N . VAL A 1 81 ? -1.133 14.486 4.273 1.00 91.44 81 VAL A N 1
ATOM 641 C CA . VAL A 1 81 ? -1.842 13.195 4.212 1.00 91.44 81 VAL A CA 1
ATOM 642 C C . VAL A 1 81 ? -2.788 13.041 5.407 1.00 91.44 81 VAL A C 1
ATOM 644 O O . VAL A 1 81 ? -3.963 12.738 5.211 1.00 91.44 81 VAL A O 1
ATOM 647 N N . ALA A 1 82 ? -2.323 13.324 6.628 1.00 92.56 82 ALA A N 1
ATOM 648 C CA . ALA A 1 82 ? -3.145 13.270 7.840 1.00 92.56 82 ALA A CA 1
ATOM 649 C C . ALA A 1 82 ? -4.381 14.175 7.754 1.00 92.56 82 ALA A C 1
ATOM 651 O O . ALA A 1 82 ? -5.497 13.750 8.069 1.00 92.56 82 ALA A O 1
ATOM 652 N N . ARG A 1 83 ? -4.190 15.411 7.279 1.00 87.94 83 ARG A N 1
ATOM 653 C CA . ARG A 1 83 ? -5.271 16.378 7.079 1.00 87.94 83 ARG A CA 1
ATOM 654 C C . ARG A 1 83 ? -6.326 15.850 6.107 1.00 87.94 83 ARG A C 1
ATOM 656 O O . ARG A 1 83 ? -7.503 15.840 6.458 1.00 87.94 83 ARG A O 1
ATOM 663 N N . PHE A 1 84 ? -5.931 15.372 4.926 1.00 86.75 84 PHE A N 1
ATOM 664 C CA . PHE A 1 84 ? -6.891 14.872 3.934 1.00 86.75 84 PHE A CA 1
ATOM 665 C C . PHE A 1 84 ? -7.612 13.609 4.392 1.00 86.75 84 PHE A C 1
ATOM 667 O O . PHE A 1 84 ? -8.824 13.504 4.201 1.00 86.75 84 PHE A O 1
ATOM 674 N N . VAL A 1 85 ? -6.905 12.683 5.045 1.00 89.94 85 VAL A N 1
ATOM 675 C CA . VAL A 1 85 ? -7.515 11.490 5.648 1.00 89.94 85 VAL A CA 1
ATOM 676 C C . VAL A 1 85 ? -8.638 11.887 6.608 1.00 89.94 85 VAL A C 1
ATOM 678 O O . VAL A 1 85 ? -9.730 11.318 6.546 1.00 89.94 85 VAL A O 1
ATOM 681 N N . TRP A 1 86 ? -8.400 12.902 7.443 1.00 86.94 86 TRP A N 1
ATOM 682 C CA . TRP A 1 86 ? -9.386 13.412 8.392 1.00 86.94 86 TRP A CA 1
ATOM 683 C C . TRP A 1 86 ? -10.548 14.156 7.719 1.00 86.94 86 TRP A C 1
ATOM 685 O O . TRP A 1 86 ? -11.708 13.877 8.011 1.00 86.94 86 TRP A O 1
ATOM 695 N N . GLU A 1 87 ? -10.264 15.097 6.815 1.00 85.00 87 GLU A N 1
ATOM 696 C CA . GLU A 1 87 ? -11.286 15.936 6.170 1.00 85.00 87 GLU A CA 1
ATOM 697 C C . GLU A 1 87 ? -12.257 15.134 5.292 1.00 85.00 87 GLU A C 1
ATOM 699 O O . GLU A 1 87 ? -13.416 15.520 5.137 1.00 85.00 87 GLU A O 1
ATOM 704 N N . THR A 1 88 ? -11.800 14.015 4.731 1.00 81.50 88 THR A N 1
ATOM 705 C CA . THR A 1 88 ? -12.570 13.212 3.770 1.00 81.50 88 THR A CA 1
ATOM 706 C C . THR A 1 88 ? -13.129 11.916 4.347 1.00 81.50 88 THR A C 1
ATOM 708 O O . THR A 1 88 ? -13.846 11.207 3.643 1.00 81.50 88 THR A O 1
ATOM 711 N N . ASN A 1 89 ? -12.835 11.606 5.616 1.00 85.31 89 ASN A N 1
ATOM 712 C CA . ASN A 1 89 ? -13.106 10.298 6.221 1.00 85.31 89 ASN A CA 1
ATOM 713 C C . ASN A 1 89 ? -12.562 9.148 5.353 1.00 85.31 89 ASN A C 1
ATOM 715 O O . ASN A 1 89 ? -13.282 8.200 5.028 1.00 85.31 89 ASN A O 1
ATOM 719 N N . ALA A 1 90 ? -11.299 9.259 4.933 1.00 89.94 90 ALA A N 1
ATOM 720 C CA . ALA A 1 90 ? -10.656 8.253 4.097 1.00 89.94 90 ALA A CA 1
ATOM 721 C C . ALA A 1 90 ? -10.677 6.870 4.770 1.00 89.94 90 ALA A C 1
ATOM 723 O O . ALA A 1 90 ? -10.508 6.746 5.983 1.00 89.94 90 ALA A O 1
ATOM 724 N N . VAL A 1 91 ? -10.849 5.818 3.967 1.00 93.31 91 VAL A N 1
ATOM 725 C CA . VAL A 1 91 ? -10.881 4.424 4.455 1.00 93.31 91 VAL A CA 1
ATOM 726 C C . VAL A 1 91 ? -9.509 3.753 4.409 1.00 93.31 91 VAL A C 1
ATOM 728 O O . VAL A 1 91 ? -9.327 2.653 4.933 1.00 93.31 91 VAL A O 1
ATOM 731 N N . ALA A 1 92 ? -8.549 4.400 3.751 1.00 95.81 92 ALA A N 1
ATOM 732 C CA . ALA A 1 92 ? -7.219 3.872 3.525 1.00 95.81 92 ALA A CA 1
ATOM 733 C C . ALA A 1 92 ? -6.171 4.991 3.472 1.00 95.81 92 ALA A C 1
ATOM 735 O O . ALA A 1 92 ? -6.479 6.150 3.186 1.00 95.81 92 ALA A O 1
ATOM 736 N N . VAL A 1 93 ? -4.919 4.613 3.704 1.00 96.75 93 VAL A N 1
ATOM 737 C CA . VAL A 1 93 ? -3.732 5.447 3.511 1.00 96.75 93 VAL A CA 1
ATOM 738 C C . VAL A 1 93 ? -2.870 4.798 2.438 1.00 96.75 93 VAL A C 1
ATOM 740 O O . VAL A 1 93 ? -2.558 3.610 2.502 1.00 96.75 93 VAL A O 1
ATOM 743 N N . GLY A 1 94 ? -2.495 5.578 1.437 1.00 94.06 94 GL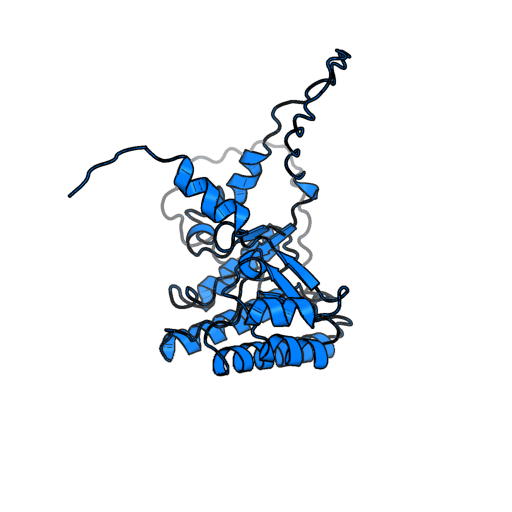Y A N 1
ATOM 744 C CA . GLY A 1 94 ? -1.690 5.145 0.309 1.00 94.06 94 GLY A CA 1
ATOM 745 C C . GLY A 1 94 ? -2.168 5.741 -1.017 1.00 94.06 94 GLY A C 1
ATOM 746 O O . GLY A 1 94 ? -3.182 6.430 -1.063 1.00 94.06 94 GLY A O 1
ATOM 747 N N . VAL A 1 95 ? -1.470 5.508 -2.125 1.00 94.81 95 VAL A N 1
ATOM 748 C CA . VAL A 1 95 ? -0.280 4.641 -2.250 1.00 94.81 95 VAL A CA 1
ATOM 749 C C . VAL A 1 95 ? 0.898 5.172 -1.433 1.00 94.81 95 VAL A C 1
ATOM 751 O O . VAL A 1 95 ? 1.117 6.373 -1.433 1.00 94.81 95 VAL A O 1
ATOM 754 N N . VAL A 1 96 ? 1.618 4.300 -0.725 1.00 97.06 96 VAL A N 1
ATOM 755 C CA . VAL A 1 96 ? 2.893 4.588 -0.037 1.00 97.06 96 VAL A CA 1
ATOM 756 C C . VAL A 1 96 ? 3.801 3.362 -0.102 1.00 97.06 96 VAL A C 1
ATOM 758 O O . VAL A 1 96 ? 3.311 2.256 -0.317 1.00 97.06 96 VAL A O 1
ATOM 761 N N . GLY A 1 97 ? 5.110 3.517 0.091 1.00 97.44 97 GLY A N 1
ATOM 762 C CA . GLY A 1 97 ? 6.025 2.375 0.105 1.00 97.44 97 GLY A CA 1
ATOM 763 C C . GLY A 1 97 ? 7.455 2.750 -0.249 1.00 97.44 97 GLY A C 1
ATOM 764 O O . GLY A 1 97 ? 7.918 3.811 0.164 1.00 97.44 97 GLY A O 1
ATOM 765 N N . CYS A 1 98 ? 8.118 1.901 -1.032 1.00 98.00 98 CYS A N 1
ATOM 766 C CA . CYS A 1 98 ? 9.502 2.093 -1.468 1.00 98.00 98 CYS A CA 1
ATOM 767 C C . CYS A 1 98 ? 9.622 1.975 -2.994 1.00 98.00 98 CYS A C 1
ATOM 769 O O . CYS A 1 98 ? 8.993 1.113 -3.606 1.00 98.00 98 CYS A O 1
ATOM 771 N N . ASP A 1 99 ? 10.444 2.836 -3.591 1.00 97.00 99 ASP A N 1
ATOM 772 C CA . ASP A 1 99 ? 10.899 2.777 -4.978 1.00 97.00 99 ASP A CA 1
ATOM 773 C C . ASP A 1 99 ? 12.416 2.959 -5.031 1.00 97.00 99 ASP A C 1
ATOM 775 O O . ASP A 1 99 ? 12.934 4.076 -5.078 1.00 97.00 99 ASP A O 1
ATOM 779 N N . PHE A 1 100 ? 13.131 1.839 -4.990 1.00 96.94 100 PHE A N 1
ATOM 780 C CA . PHE A 1 100 ? 14.589 1.791 -4.958 1.00 96.94 100 PHE A CA 1
ATOM 781 C C . PHE A 1 100 ? 15.219 1.577 -6.342 1.00 96.94 100 PHE A C 1
ATOM 783 O O . PHE A 1 100 ? 16.442 1.452 -6.421 1.00 96.94 100 PHE A O 1
ATOM 790 N N . GLN A 1 101 ? 14.433 1.556 -7.434 1.00 93.50 101 GLN A N 1
ATOM 791 C CA . GLN A 1 101 ? 14.959 1.306 -8.790 1.00 93.50 101 GLN A CA 1
ATOM 792 C C . GLN A 1 101 ? 15.998 2.348 -9.215 1.00 93.50 101 GLN A C 1
ATOM 794 O O . GLN A 1 101 ? 16.985 2.012 -9.868 1.00 93.50 101 GLN A O 1
ATOM 799 N N . SER A 1 102 ? 15.768 3.607 -8.845 1.00 88.38 102 SER A N 1
ATOM 800 C CA . SER A 1 102 ? 16.631 4.739 -9.193 1.00 88.38 102 SER A CA 1
ATOM 801 C C . SER A 1 102 ? 16.888 5.695 -8.026 1.00 88.38 102 SER A C 1
ATOM 803 O O . SER A 1 102 ? 17.387 6.793 -8.252 1.00 88.38 102 SER A O 1
ATOM 805 N N . ALA A 1 103 ? 16.524 5.311 -6.800 1.00 91.88 103 ALA A N 1
ATOM 806 C CA . ALA A 1 103 ? 16.709 6.144 -5.617 1.00 91.88 103 ALA A CA 1
ATOM 807 C C . ALA A 1 103 ? 18.142 6.041 -5.077 1.00 91.88 103 ALA A C 1
ATOM 809 O O . ALA A 1 103 ? 18.650 4.934 -4.854 1.00 91.88 103 ALA A O 1
ATOM 810 N N . ASP A 1 104 ? 18.754 7.199 -4.833 1.00 95.50 104 ASP A N 1
ATOM 811 C CA . ASP A 1 104 ? 19.959 7.320 -4.015 1.00 95.50 104 ASP A CA 1
ATOM 812 C C . ASP A 1 104 ? 19.641 7.133 -2.518 1.00 95.50 104 ASP A C 1
ATOM 814 O O . ASP A 1 104 ? 18.489 6.942 -2.125 1.00 95.50 104 ASP A O 1
ATOM 818 N N . GLU A 1 105 ? 20.671 7.130 -1.671 1.00 95.50 105 GLU A N 1
ATOM 819 C CA . GLU A 1 105 ? 20.524 6.860 -0.232 1.00 95.50 105 GLU A CA 1
ATOM 820 C C . GLU A 1 105 ? 19.633 7.887 0.491 1.00 95.50 105 GLU A C 1
ATOM 822 O O . GLU A 1 105 ? 18.856 7.519 1.379 1.00 95.50 105 GLU A O 1
ATOM 827 N N . ASP A 1 106 ? 19.677 9.155 0.081 1.00 95.31 106 ASP A N 1
ATOM 828 C CA . ASP A 1 106 ? 18.861 10.218 0.675 1.00 95.31 106 ASP A CA 1
ATOM 829 C C . ASP A 1 106 ? 17.384 10.050 0.285 1.00 95.31 106 ASP A C 1
ATOM 831 O O . ASP A 1 106 ? 16.486 10.128 1.134 1.00 95.31 106 ASP A O 1
ATOM 835 N N . ALA A 1 107 ? 17.110 9.723 -0.982 1.00 95.38 107 ALA A N 1
ATOM 836 C CA . ALA A 1 107 ? 15.764 9.416 -1.449 1.00 95.38 107 ALA A CA 1
ATOM 837 C C . ALA A 1 107 ? 15.203 8.149 -0.786 1.00 95.38 107 ALA A C 1
ATOM 839 O O . ALA A 1 107 ? 14.040 8.140 -0.378 1.00 95.38 107 ALA A O 1
ATOM 840 N N . ARG A 1 108 ? 16.020 7.099 -0.614 1.00 96.88 108 ARG A N 1
ATOM 841 C CA . ARG A 1 108 ? 15.640 5.874 0.119 1.00 96.88 108 ARG A CA 1
ATOM 842 C C . ARG A 1 108 ? 15.268 6.187 1.564 1.00 96.88 108 ARG A C 1
ATOM 844 O O . ARG A 1 108 ? 14.227 5.737 2.041 1.00 96.88 108 ARG A O 1
ATOM 851 N N . THR A 1 109 ? 16.083 6.992 2.241 1.00 97.00 109 THR A N 1
ATOM 852 C CA . THR A 1 109 ? 15.822 7.434 3.619 1.00 97.00 109 THR A CA 1
ATOM 853 C C . THR A 1 109 ? 14.499 8.194 3.700 1.00 97.00 109 THR A C 1
ATOM 855 O O . THR A 1 109 ? 13.642 7.855 4.515 1.00 97.00 109 THR A O 1
ATOM 858 N N . THR A 1 110 ? 14.271 9.131 2.779 1.00 96.50 110 THR A N 1
ATOM 859 C CA . THR A 1 110 ? 13.033 9.925 2.734 1.00 96.50 110 THR A CA 1
ATOM 860 C C . THR A 1 110 ? 11.795 9.057 2.475 1.00 96.50 110 THR A C 1
ATOM 862 O O . THR A 1 110 ? 10.766 9.224 3.131 1.00 96.50 110 THR A O 1
ATOM 865 N N . GLN A 1 111 ? 11.877 8.079 1.567 1.00 96.94 111 GLN A N 1
ATOM 866 C CA . GLN A 1 111 ? 10.791 7.120 1.318 1.00 96.94 111 GLN A CA 1
ATOM 867 C C . GLN A 1 111 ? 10.419 6.329 2.580 1.00 96.94 111 GLN A C 1
ATOM 869 O O . GLN A 1 111 ? 9.234 6.175 2.884 1.00 96.94 111 GLN A O 1
ATOM 874 N N . LEU A 1 112 ? 11.415 5.872 3.346 1.00 97.81 112 LEU A N 1
ATOM 875 C CA . LEU A 1 112 ? 11.199 5.147 4.601 1.00 97.81 112 LEU A CA 1
ATOM 876 C C . LEU A 1 112 ? 10.569 6.031 5.686 1.00 97.81 112 LEU A C 1
ATOM 878 O O . LEU A 1 112 ? 9.678 5.572 6.406 1.00 97.81 112 LEU A O 1
ATOM 882 N N . GLU A 1 113 ? 10.988 7.292 5.793 1.00 97.44 113 GLU A N 1
ATOM 883 C CA . GLU A 1 113 ? 10.400 8.266 6.722 1.00 97.44 113 GLU A CA 1
ATOM 884 C C . GLU A 1 113 ? 8.931 8.548 6.391 1.00 97.44 113 GLU A C 1
ATOM 886 O O . GLU A 1 113 ? 8.063 8.474 7.266 1.00 97.44 113 GLU A O 1
ATOM 891 N N . VAL A 1 114 ? 8.630 8.790 5.114 1.00 96.88 114 VAL A N 1
ATOM 892 C CA . VAL A 1 114 ? 7.263 9.005 4.624 1.00 96.88 114 VAL A CA 1
ATOM 893 C C . VAL A 1 114 ? 6.392 7.768 4.848 1.00 96.88 114 VAL A C 1
ATOM 895 O O . VAL A 1 114 ? 5.256 7.898 5.315 1.00 96.88 114 VAL A O 1
ATOM 898 N N . LEU A 1 115 ? 6.911 6.568 4.569 1.00 98.00 115 LEU A N 1
ATOM 899 C CA . LEU A 1 115 ? 6.215 5.305 4.821 1.00 98.00 115 LEU A CA 1
ATOM 900 C C . LEU A 1 115 ? 5.867 5.154 6.308 1.00 98.00 115 LEU A C 1
ATOM 902 O O . LEU A 1 115 ? 4.711 4.887 6.651 1.00 98.00 115 LEU A O 1
ATOM 906 N N . ALA A 1 116 ? 6.836 5.381 7.197 1.00 97.50 116 ALA A N 1
ATOM 907 C CA . ALA A 1 116 ? 6.631 5.310 8.641 1.00 97.50 116 ALA A CA 1
ATOM 908 C C . ALA A 1 116 ? 5.609 6.349 9.136 1.00 97.50 116 ALA A C 1
ATOM 910 O O . ALA A 1 116 ? 4.732 6.019 9.944 1.00 97.50 116 ALA A O 1
ATOM 911 N N . GLY A 1 117 ? 5.678 7.579 8.621 1.00 96.69 117 GLY A N 1
ATOM 912 C CA . GLY A 1 117 ? 4.730 8.647 8.933 1.00 96.69 117 GLY A CA 1
ATOM 913 C C . GLY A 1 117 ? 3.308 8.316 8.481 1.00 96.69 117 GLY A C 1
ATOM 914 O O . GLY A 1 117 ? 2.367 8.418 9.266 1.00 96.69 117 GLY A O 1
ATOM 915 N N . CYS A 1 118 ? 3.132 7.815 7.259 1.00 96.94 118 CYS A N 1
ATOM 916 C CA . CYS A 1 118 ? 1.822 7.399 6.750 1.00 96.94 118 CYS A CA 1
ATOM 917 C C . CYS A 1 118 ? 1.248 6.199 7.519 1.00 96.94 118 CYS A C 1
ATOM 919 O O . CYS A 1 118 ? 0.047 6.139 7.780 1.00 96.94 118 CYS A O 1
ATOM 921 N N . MET A 1 119 ? 2.093 5.275 7.980 1.00 97.12 119 MET A N 1
ATOM 922 C CA . MET A 1 119 ? 1.664 4.219 8.897 1.00 97.12 119 MET A CA 1
ATOM 923 C C . MET A 1 119 ? 1.184 4.782 10.240 1.00 97.12 119 MET A C 1
ATOM 925 O O . MET A 1 119 ? 0.288 4.194 10.843 1.00 97.12 119 MET A O 1
ATOM 929 N N . ALA A 1 120 ? 1.766 5.875 10.744 1.00 95.69 120 ALA A N 1
ATOM 930 C CA . ALA A 1 120 ? 1.277 6.558 11.948 1.00 95.69 120 ALA A CA 1
ATOM 931 C C . ALA A 1 120 ? -0.078 7.240 11.699 1.00 95.69 120 ALA A C 1
ATOM 933 O O . ALA A 1 120 ? -0.985 7.119 12.522 1.00 95.69 120 ALA A O 1
ATOM 934 N N . VAL A 1 121 ? -0.268 7.848 10.521 1.00 95.06 121 VAL A N 1
ATOM 935 C CA . VAL A 1 121 ? -1.579 8.359 10.078 1.00 95.06 121 VAL A CA 1
ATOM 936 C C . VAL A 1 121 ? -2.626 7.243 10.070 1.00 95.06 121 VAL A C 1
ATOM 938 O O . VAL A 1 121 ? -3.706 7.420 10.625 1.00 95.06 121 VAL A O 1
ATOM 941 N N . ALA A 1 122 ? -2.303 6.069 9.519 1.00 95.69 122 ALA A N 1
ATOM 942 C CA . ALA A 1 122 ? -3.222 4.928 9.480 1.00 95.69 122 ALA A CA 1
ATOM 943 C C . ALA A 1 122 ? -3.615 4.415 10.879 1.00 95.69 122 ALA A C 1
ATOM 945 O O . ALA A 1 122 ? -4.716 3.894 11.059 1.00 95.69 122 ALA A O 1
ATOM 946 N N . ARG A 1 123 ? -2.742 4.600 11.880 1.00 94.38 123 ARG A N 1
ATOM 947 C CA . ARG A 1 123 ? -3.022 4.315 13.299 1.00 94.38 123 ARG A CA 1
ATOM 948 C C . ARG A 1 123 ? -3.783 5.433 14.010 1.00 94.38 123 ARG A C 1
ATOM 950 O O . ARG A 1 123 ? -4.076 5.287 15.187 1.00 94.38 123 ARG A O 1
ATOM 957 N N . GLY A 1 124 ? -4.083 6.547 13.343 1.00 90.88 124 GLY A N 1
ATOM 958 C CA . GLY A 1 124 ? -4.700 7.717 13.972 1.00 90.88 124 GLY A CA 1
ATOM 959 C C . GLY A 1 124 ? -3.782 8.448 14.960 1.00 90.88 124 GLY A C 1
ATOM 960 O O . GLY A 1 124 ? -4.277 9.168 15.821 1.00 90.88 124 GLY A O 1
ATOM 961 N N . GLU A 1 125 ? -2.464 8.250 14.859 1.00 89.31 125 GLU A N 1
ATOM 962 C CA . GLU A 1 125 ? -1.465 8.888 15.734 1.00 89.31 125 GLU A CA 1
ATOM 963 C C . GLU A 1 125 ? -1.041 10.271 15.236 1.00 89.31 125 GLU A C 1
ATOM 965 O O . GLU A 1 125 ? -0.492 11.061 16.000 1.00 89.31 125 GLU A O 1
ATOM 970 N N . ALA A 1 126 ? -1.280 10.573 13.960 1.00 75.12 126 ALA A N 1
ATOM 971 C CA . ALA A 1 126 ? -0.998 11.893 13.427 1.00 75.12 126 ALA A CA 1
ATOM 972 C C . ALA A 1 126 ? -1.980 12.916 14.013 1.00 75.12 126 ALA A C 1
ATOM 974 O O . ALA A 1 126 ? -3.194 12.693 14.029 1.00 75.12 126 ALA A O 1
ATOM 975 N N . GLU A 1 127 ? -1.446 14.038 14.498 1.00 63.34 127 GLU A N 1
ATOM 976 C CA . GLU A 1 127 ? -2.254 15.133 15.024 1.00 63.34 127 GLU A CA 1
ATOM 977 C C . GLU A 1 127 ? -3.291 15.580 13.989 1.00 63.34 127 GLU A C 1
ATOM 979 O O . GLU A 1 127 ? -3.045 15.560 12.778 1.00 63.34 127 GLU A O 1
ATOM 984 N N . LYS A 1 128 ? -4.458 16.029 14.468 1.00 57.16 128 LYS A N 1
ATOM 985 C CA . LYS A 1 128 ? -5.392 16.784 13.630 1.00 57.16 128 LYS A CA 1
ATOM 986 C C . LYS A 1 128 ? -4.691 18.075 13.224 1.00 57.16 128 LYS A C 1
ATOM 988 O O . LYS A 1 128 ? -4.787 19.070 13.936 1.00 57.16 128 LYS A O 1
ATOM 993 N N . ALA A 1 129 ? -3.978 18.046 12.104 1.00 49.38 129 ALA A N 1
ATOM 994 C CA . ALA A 1 129 ? -3.347 19.207 11.499 1.00 49.38 129 ALA A CA 1
ATOM 995 C C . ALA A 1 129 ? -4.452 20.184 11.067 1.00 49.38 129 ALA A C 1
ATOM 997 O O . ALA A 1 129 ? -4.975 20.112 9.957 1.00 49.38 129 ALA A O 1
ATOM 998 N N . GLY A 1 130 ? -4.907 21.014 12.004 1.00 45.69 130 GLY A N 1
ATOM 999 C CA . GLY A 1 130 ? -6.075 21.866 11.802 1.00 45.69 130 GLY A CA 1
ATOM 1000 C C . GLY A 1 130 ? -6.439 22.787 12.964 1.00 45.69 130 GLY A C 1
ATOM 1001 O O . GLY A 1 130 ? -7.566 23.285 12.979 1.00 45.69 130 GLY A O 1
ATOM 1002 N N . THR A 1 131 ? -5.550 23.024 13.934 1.00 42.97 131 THR A N 1
ATOM 1003 C CA . THR A 1 131 ? -5.777 24.080 14.940 1.00 42.97 131 THR A CA 1
ATOM 1004 C C . THR A 1 131 ? -4.711 25.165 15.015 1.00 42.97 131 THR A C 1
ATOM 1006 O O . THR A 1 131 ? -5.081 26.255 15.439 1.00 42.97 131 THR A O 1
ATOM 1009 N N . ASP A 1 132 ? -3.481 24.949 14.534 1.00 44.12 132 ASP A N 1
ATOM 1010 C CA . ASP A 1 132 ? -2.389 25.880 14.871 1.00 44.12 132 ASP A CA 1
ATOM 1011 C C . ASP A 1 132 ? -1.773 26.640 13.673 1.00 44.12 132 ASP A C 1
ATOM 1013 O O . ASP A 1 132 ? -1.162 27.677 13.889 1.00 44.12 132 ASP A O 1
ATOM 1017 N N . ASP A 1 133 ? -2.024 26.237 12.418 1.00 44.91 133 ASP A N 1
ATOM 1018 C CA . ASP A 1 133 ? -1.384 26.858 11.231 1.00 44.91 133 ASP A CA 1
ATOM 1019 C C . ASP A 1 133 ? -2.299 27.814 10.429 1.00 44.91 133 ASP A C 1
ATOM 1021 O O . ASP A 1 133 ? -1.971 28.217 9.319 1.00 44.91 133 ASP A O 1
ATOM 1025 N N . ALA A 1 134 ? -3.465 28.202 10.962 1.00 43.78 134 ALA A N 1
ATOM 1026 C CA . ALA A 1 134 ? -4.339 29.202 10.323 1.00 43.78 134 ALA A CA 1
ATOM 1027 C C . ALA A 1 134 ? -4.068 30.645 10.801 1.00 43.78 134 ALA A C 1
ATOM 1029 O O . ALA A 1 134 ? -4.930 31.507 10.636 1.00 43.78 134 ALA A O 1
ATOM 1030 N N . ALA A 1 135 ? -2.924 30.896 11.446 1.00 40.22 135 ALA A N 1
ATOM 1031 C CA . ALA A 1 135 ? -2.618 32.183 12.072 1.00 40.22 135 ALA A CA 1
ATOM 1032 C C . ALA A 1 135 ? -1.570 33.040 11.337 1.00 40.22 135 ALA A C 1
ATOM 1034 O O . ALA A 1 135 ? -1.513 34.228 11.632 1.00 40.22 135 ALA A O 1
ATOM 1035 N N . ASP A 1 136 ? -0.806 32.503 10.378 1.00 39.50 136 ASP A N 1
ATOM 1036 C CA . ASP A 1 136 ? 0.397 33.198 9.875 1.00 39.50 136 ASP A CA 1
ATOM 1037 C C . ASP A 1 136 ? 0.399 33.568 8.377 1.00 39.50 136 ASP A C 1
ATOM 1039 O O . ASP A 1 136 ? 1.406 34.071 7.892 1.00 39.50 136 ASP A O 1
ATOM 1043 N N . ASP A 1 137 ? -0.712 33.414 7.646 1.00 39.00 137 ASP A N 1
ATOM 1044 C CA . ASP A 1 137 ? -0.757 33.713 6.196 1.00 39.00 137 ASP A CA 1
ATOM 1045 C C . ASP A 1 137 ? -1.813 34.760 5.776 1.00 39.00 137 ASP A C 1
ATOM 1047 O O . ASP A 1 137 ? -2.238 34.793 4.624 1.00 39.00 137 ASP A O 1
ATOM 1051 N N . ASP A 1 138 ? -2.226 35.658 6.681 1.00 38.62 138 ASP A N 1
ATOM 1052 C CA . ASP A 1 138 ? -3.182 36.731 6.340 1.00 38.62 138 ASP A CA 1
ATOM 1053 C C . ASP A 1 138 ? -2.789 38.115 6.903 1.00 38.62 138 ASP A C 1
ATOM 1055 O O . ASP A 1 138 ? -3.601 38.864 7.448 1.00 38.62 138 ASP A O 1
ATOM 1059 N N . GLU A 1 139 ? -1.523 38.515 6.728 1.00 36.09 139 GLU A N 1
ATOM 1060 C CA . GLU A 1 139 ? -1.136 39.936 6.771 1.00 36.09 139 GLU A CA 1
ATOM 1061 C C . GLU A 1 139 ? -1.545 40.643 5.462 1.00 36.09 139 GLU A C 1
ATOM 1063 O O . GLU A 1 139 ? -0.689 41.084 4.699 1.00 36.09 139 GLU A O 1
ATOM 1068 N N . ASN A 1 140 ? -2.848 40.726 5.151 1.00 39.50 140 ASN A N 1
ATOM 1069 C CA . ASN A 1 140 ? -3.439 41.803 4.329 1.00 39.50 140 ASN A CA 1
ATOM 1070 C C . ASN A 1 140 ? -4.968 41.678 4.181 1.00 39.50 140 ASN A C 1
ATOM 1072 O O . ASN A 1 140 ? -5.502 41.594 3.076 1.00 39.50 140 ASN A O 1
ATOM 1076 N N . ALA A 1 141 ? -5.707 41.764 5.288 1.00 38.22 141 ALA A N 1
ATOM 1077 C CA . ALA A 1 141 ? -7.147 42.032 5.225 1.00 38.22 141 ALA A CA 1
ATOM 1078 C C . ALA A 1 141 ? -7.676 42.827 6.432 1.00 38.22 141 ALA A C 1
ATOM 1080 O O . ALA A 1 141 ? -8.768 42.574 6.935 1.00 38.22 141 ALA A O 1
ATOM 1081 N N . GLU A 1 142 ? -6.949 43.850 6.894 1.00 38.72 142 GLU A N 1
ATOM 1082 C CA . GLU A 1 142 ? -7.546 44.867 7.767 1.00 38.72 142 GLU A CA 1
ATOM 1083 C C . GLU A 1 142 ? -8.255 45.945 6.940 1.00 38.72 142 GLU A C 1
ATOM 1085 O O . GLU A 1 142 ? -7.666 46.958 6.557 1.00 38.72 142 GLU A O 1
ATOM 1090 N N . LYS A 1 143 ? -9.545 45.714 6.681 1.00 39.06 143 LYS A N 1
ATOM 1091 C CA . LYS A 1 143 ? -10.640 46.697 6.772 1.00 39.06 143 LYS A CA 1
ATOM 1092 C C . LYS A 1 143 ? -11.914 46.055 6.237 1.00 39.06 143 LYS A C 1
ATOM 1094 O O . LYS A 1 143 ? -12.153 46.089 5.040 1.00 39.06 143 LYS A O 1
ATOM 1099 N N . GLU A 1 144 ? -12.773 45.574 7.128 1.00 35.59 144 GLU A N 1
ATOM 1100 C CA . GLU A 1 144 ? -14.176 45.975 7.062 1.00 35.59 144 GLU A CA 1
ATOM 1101 C C . GLU A 1 144 ? -14.918 45.739 8.378 1.00 35.59 144 GLU A C 1
ATOM 1103 O O . GLU A 1 144 ? -14.549 44.944 9.239 1.00 35.59 144 GLU A O 1
ATOM 1108 N N . GLU A 1 145 ? -15.912 46.591 8.565 1.00 34.34 145 GLU A N 1
ATOM 1109 C CA . GLU A 1 145 ? -16.452 47.021 9.834 1.00 34.34 145 GLU A CA 1
ATOM 1110 C C . GLU A 1 145 ? -17.325 45.988 10.550 1.00 34.34 145 GLU A C 1
ATOM 1112 O O . GLU A 1 145 ? -18.211 45.331 10.006 1.00 34.34 145 GLU A O 1
ATOM 1117 N N . LYS A 1 146 ? -17.160 46.014 11.868 1.00 39.44 146 LYS A N 1
ATOM 1118 C CA . LYS A 1 146 ? -18.127 45.653 12.899 1.00 39.44 146 LYS A CA 1
ATOM 1119 C C . LYS A 1 146 ? -19.569 46.052 12.527 1.00 39.44 146 LYS A C 1
ATOM 1121 O O . LYS A 1 146 ? -19.984 47.188 12.752 1.00 39.44 146 LYS A O 1
ATOM 1126 N N . LYS A 1 147 ? -20.384 45.080 12.112 1.00 31.94 147 LYS A N 1
ATOM 1127 C CA . LYS A 1 147 ? -21.846 45.114 12.288 1.00 31.94 147 LYS A CA 1
ATOM 1128 C C . LYS A 1 147 ? -22.330 43.842 12.967 1.00 31.94 147 LYS A C 1
ATOM 1130 O O . LYS A 1 147 ? -22.585 42.813 12.355 1.00 31.94 147 LYS A O 1
ATOM 1135 N N . THR A 1 148 ? -22.485 43.956 14.279 1.00 39.78 148 THR A N 1
ATOM 1136 C CA . THR A 1 148 ? -23.313 43.065 15.084 1.00 39.78 148 THR A CA 1
ATOM 1137 C C . THR A 1 148 ? -24.770 43.235 14.667 1.00 39.78 148 THR A C 1
ATOM 1139 O O . THR A 1 148 ? -25.339 44.299 14.905 1.00 39.78 148 THR A O 1
ATOM 1142 N N . ASN A 1 149 ? -25.383 42.188 14.120 1.00 33.19 149 ASN A N 1
ATOM 1143 C CA . ASN A 1 149 ? -26.834 42.052 14.118 1.00 33.19 149 ASN A CA 1
ATOM 1144 C C . ASN A 1 149 ? -27.227 40.841 14.959 1.00 33.19 149 ASN A C 1
ATOM 1146 O O . ASN A 1 149 ? -26.723 39.732 14.785 1.00 33.19 149 ASN A O 1
ATOM 1150 N N . GLY A 1 150 ? -28.103 41.112 15.923 1.00 44.59 150 GLY A N 1
ATOM 1151 C CA . GLY A 1 150 ? -28.638 40.141 16.852 1.00 44.59 150 GLY A CA 1
ATOM 1152 C C . GLY A 1 150 ? -29.447 39.066 16.140 1.00 44.59 150 GLY A C 1
ATOM 1153 O O . GLY A 1 150 ? -30.470 39.339 15.527 1.00 44.59 150 GLY A O 1
ATOM 1154 N N . ASN A 1 151 ? -29.005 37.827 16.298 1.00 37.50 151 ASN A N 1
ATOM 1155 C CA . ASN A 1 151 ? -29.877 36.768 16.777 1.00 37.50 151 ASN A CA 1
ATOM 1156 C C . ASN A 1 151 ? -28.993 35.696 17.408 1.00 37.50 151 ASN A C 1
ATOM 1158 O O . ASN A 1 151 ? -28.323 34.913 16.737 1.00 37.50 151 ASN A O 1
ATOM 1162 N N . GLY A 1 152 ? -28.938 35.736 18.739 1.00 42.34 152 GLY A N 1
ATOM 1163 C CA . GLY A 1 152 ? -28.156 34.827 19.558 1.00 42.34 152 GLY A CA 1
ATOM 1164 C C . GLY A 1 152 ? -28.668 33.399 19.435 1.00 42.34 152 GLY A C 1
ATOM 1165 O O . GLY A 1 152 ? -29.581 32.996 20.149 1.00 42.34 152 GLY A O 1
ATOM 1166 N N . ARG A 1 153 ? -28.044 32.627 18.546 1.00 32.47 153 ARG A N 1
ATOM 1167 C CA . ARG A 1 153 ? -27.924 31.170 18.657 1.00 32.47 153 ARG A CA 1
ATOM 1168 C C . ARG A 1 153 ? -26.785 30.679 17.768 1.00 32.47 153 ARG A C 1
ATOM 1170 O O . ARG A 1 153 ? -26.986 30.037 16.745 1.00 32.47 153 ARG A O 1
ATOM 1177 N N . VAL A 1 154 ? -25.557 30.974 18.186 1.00 31.84 154 VAL A N 1
ATOM 1178 C CA . VAL A 1 154 ? -24.406 30.191 17.732 1.00 31.84 154 VAL A CA 1
ATOM 1179 C C . VAL A 1 154 ? -24.501 28.861 18.467 1.00 31.84 154 VAL A C 1
ATOM 1181 O O . VAL A 1 154 ? -24.329 28.801 19.683 1.00 31.84 154 VAL A O 1
ATOM 1184 N N . SER A 1 155 ? -24.858 27.803 17.741 1.00 34.62 155 SER A N 1
ATOM 1185 C CA . SER A 1 155 ? -24.741 26.432 18.227 1.00 34.62 155 SER A CA 1
ATOM 1186 C C . SER A 1 155 ? -23.258 26.130 18.421 1.00 34.62 155 SER A C 1
ATOM 1188 O O . SER A 1 155 ? -22.593 25.615 17.523 1.00 34.62 155 SER A O 1
ATOM 1190 N N . THR A 1 156 ? -22.727 26.450 19.596 1.00 33.00 156 THR A N 1
ATOM 1191 C CA . THR A 1 156 ? -21.451 25.924 20.066 1.00 33.00 156 THR A CA 1
ATOM 1192 C C . THR A 1 156 ? -21.646 24.432 20.317 1.00 33.00 156 THR A C 1
ATOM 1194 O O . THR A 1 156 ? -21.935 23.988 21.426 1.00 33.00 156 THR A O 1
ATOM 1197 N N . ARG A 1 157 ? -21.512 23.621 19.257 1.00 32.25 157 ARG A N 1
ATOM 1198 C CA . ARG A 1 157 ? -21.172 22.206 19.425 1.00 32.25 157 ARG A CA 1
ATOM 1199 C C . ARG A 1 157 ? -19.856 22.216 20.185 1.00 32.25 157 ARG A C 1
ATOM 1201 O O . ARG A 1 157 ? -18.810 22.504 19.609 1.00 32.25 157 ARG A O 1
ATOM 1208 N N . ALA A 1 158 ? -19.947 22.002 21.493 1.00 32.00 158 ALA A N 1
ATOM 1209 C CA . ALA A 1 158 ? -18.810 21.816 22.363 1.00 32.00 158 ALA A CA 1
ATOM 1210 C C . ALA A 1 158 ? -17.908 20.775 21.695 1.00 32.00 158 ALA A C 1
ATOM 1212 O O . ALA A 1 158 ? -18.274 19.603 21.592 1.00 32.00 158 ALA A O 1
ATOM 1213 N N . ARG A 1 159 ? -16.763 21.228 21.171 1.00 39.97 159 ARG A N 1
ATOM 1214 C CA . ARG A 1 159 ? -15.662 20.356 20.775 1.00 39.97 159 ARG A CA 1
ATOM 1215 C C . ARG A 1 159 ? -15.184 19.718 22.071 1.00 39.97 159 ARG A C 1
ATOM 1217 O O . ARG A 1 159 ? -14.345 20.273 22.772 1.00 39.97 159 ARG A O 1
ATOM 1224 N N . GLN A 1 160 ? -15.804 18.600 22.438 1.00 33.72 160 GLN A N 1
ATOM 1225 C CA . GLN A 1 160 ? -15.263 17.729 23.460 1.00 33.72 160 GLN A CA 1
ATOM 1226 C C . GLN A 1 160 ? -13.874 17.330 22.978 1.00 33.72 160 GLN A C 1
ATOM 1228 O O . GLN A 1 160 ? -13.721 16.664 21.954 1.00 33.72 160 GLN A O 1
ATOM 1233 N N . SER A 1 161 ? -12.879 17.828 23.707 1.00 39.66 161 SER A N 1
ATOM 1234 C CA . SER A 1 161 ? -11.530 17.293 23.748 1.00 39.66 161 SER A CA 1
ATOM 1235 C C . SER A 1 161 ? -11.639 15.826 24.163 1.00 39.66 161 SER A C 1
ATOM 1237 O O . SER A 1 161 ? -11.676 15.482 25.342 1.00 39.66 161 SER A O 1
ATOM 1239 N N . LEU A 1 162 ? -11.834 14.970 23.168 1.00 36.78 162 LEU A N 1
ATOM 1240 C CA . LEU A 1 162 ? -11.579 13.550 23.262 1.00 36.78 162 LEU A CA 1
ATOM 1241 C C . LEU A 1 162 ? -10.112 13.405 22.882 1.00 36.78 162 LEU A C 1
ATOM 1243 O O . LEU A 1 162 ? -9.741 13.697 21.742 1.00 36.78 162 LEU A O 1
ATOM 1247 N N . ALA A 1 163 ? -9.290 12.989 23.849 1.00 38.81 163 ALA A N 1
ATOM 1248 C CA . ALA A 1 163 ? -7.990 12.391 23.568 1.00 38.81 163 ALA A CA 1
ATOM 1249 C C . ALA A 1 163 ? -8.136 11.437 22.367 1.00 38.81 163 ALA A C 1
ATOM 1251 O O . ALA A 1 163 ? -9.195 10.805 22.261 1.00 38.81 163 ALA A O 1
ATOM 1252 N N . PRO A 1 164 ? -7.153 11.352 21.450 1.00 42.31 164 PRO A N 1
ATOM 1253 C CA . PRO A 1 164 ? -7.288 10.508 20.275 1.00 42.31 164 PRO A CA 1
ATOM 1254 C C . PRO A 1 164 ? -7.527 9.080 20.758 1.00 42.31 164 PRO A C 1
ATOM 1256 O O . PRO A 1 164 ? -6.639 8.429 21.302 1.00 42.31 164 PRO A O 1
ATOM 1259 N N . ALA A 1 165 ? -8.772 8.620 20.629 1.00 47.50 165 ALA A N 1
ATOM 1260 C CA . ALA A 1 165 ? -9.071 7.213 20.709 1.00 47.50 165 ALA A CA 1
ATOM 1261 C C . ALA A 1 165 ? -8.308 6.620 19.534 1.00 47.50 165 ALA A C 1
ATOM 1263 O O . ALA A 1 165 ? -8.666 6.885 18.384 1.00 47.50 165 ALA A O 1
ATOM 1264 N N . THR A 1 166 ? -7.222 5.901 19.817 1.00 53.31 166 THR A N 1
ATOM 1265 C CA . THR A 1 166 ? -6.594 5.039 18.825 1.00 53.31 166 THR A CA 1
ATOM 1266 C C . THR A 1 166 ? -7.737 4.255 18.183 1.00 53.31 166 THR A C 1
ATOM 1268 O O . THR A 1 166 ? -8.523 3.633 18.911 1.00 53.31 166 THR A O 1
ATOM 1271 N N . PRO A 1 167 ? -7.944 4.380 16.863 1.00 56.16 167 PRO A N 1
ATOM 1272 C CA . PRO A 1 167 ? -9.055 3.729 16.211 1.00 56.16 167 PRO A CA 1
ATOM 1273 C C . PRO A 1 167 ? -8.942 2.239 16.524 1.00 56.16 167 PRO A C 1
ATOM 1275 O O . PRO A 1 167 ? -7.876 1.644 16.375 1.00 56.16 167 PRO A O 1
ATOM 1278 N N . ALA A 1 168 ? -10.043 1.639 16.987 1.00 68.31 168 ALA A N 1
ATOM 1279 C CA . ALA A 1 168 ? -10.092 0.218 17.345 1.00 68.31 168 ALA A CA 1
ATOM 1280 C C . ALA A 1 168 ? -9.651 -0.701 16.182 1.00 68.31 168 ALA A C 1
ATOM 1282 O O . ALA A 1 168 ? -9.337 -1.873 16.386 1.00 68.31 168 ALA A O 1
ATOM 1283 N N . THR A 1 169 ? -9.612 -0.150 14.966 1.00 84.06 169 THR A N 1
ATOM 1284 C CA . THR A 1 169 ? -9.093 -0.745 13.739 1.00 84.06 169 THR A CA 1
ATOM 1285 C C . THR A 1 169 ? -8.297 0.307 12.953 1.00 84.06 169 THR A C 1
ATOM 1287 O O . THR A 1 169 ? -8.884 1.337 12.605 1.00 84.06 169 THR A O 1
ATOM 1290 N N . PRO A 1 170 ? -7.006 0.083 12.645 1.00 93.94 170 PRO A N 1
ATOM 1291 C CA . PRO A 1 170 ? -6.241 0.986 11.787 1.00 93.94 170 PRO A CA 1
ATOM 1292 C C . PRO A 1 170 ? -6.834 1.038 10.369 1.00 93.94 170 PRO A C 1
ATOM 1294 O O . PRO A 1 170 ? -7.494 0.094 9.925 1.00 93.94 170 PRO A O 1
ATOM 1297 N N . LEU A 1 171 ? -6.589 2.141 9.657 1.00 95.50 171 LEU A N 1
ATOM 1298 C CA . LEU A 1 171 ? -6.964 2.280 8.246 1.00 95.50 171 LEU A CA 1
ATOM 1299 C C . LEU A 1 171 ? -6.198 1.277 7.371 1.00 95.50 171 LEU A C 1
ATOM 1301 O O . LEU A 1 171 ? -5.082 0.876 7.702 1.00 95.50 171 LEU A O 1
ATOM 1305 N N . VAL A 1 172 ? -6.781 0.910 6.226 1.00 97.25 172 VAL A N 1
ATOM 1306 C CA . VAL A 1 172 ? -6.123 0.024 5.252 1.00 97.25 172 VAL A CA 1
ATOM 1307 C C . VAL A 1 172 ? -4.879 0.707 4.687 1.00 97.25 172 VAL A C 1
ATOM 1309 O O . VAL A 1 172 ? -4.953 1.856 4.257 1.00 97.25 172 VAL A O 1
ATOM 1312 N N . LEU A 1 173 ? -3.750 0.002 4.626 1.00 98.12 173 LEU A N 1
ATOM 1313 C CA . LEU A 1 173 ? -2.552 0.490 3.935 1.00 98.12 173 LEU A CA 1
ATOM 1314 C C . LEU A 1 173 ? -2.520 0.011 2.481 1.00 98.12 173 LEU A C 1
ATOM 1316 O O . LEU A 1 173 ? -2.668 -1.182 2.231 1.00 98.12 173 LEU A O 1
ATOM 1320 N N . LEU A 1 174 ? -2.288 0.920 1.531 1.00 98.06 174 LEU A N 1
ATOM 1321 C CA . LEU A 1 174 ? -2.021 0.588 0.126 1.00 98.06 174 LEU A CA 1
ATOM 1322 C C . LEU A 1 174 ? -0.510 0.695 -0.125 1.00 98.06 174 LEU A C 1
ATOM 1324 O O . LEU A 1 174 ? 0.028 1.801 -0.220 1.00 98.06 174 LEU A O 1
ATOM 1328 N N . LEU A 1 175 ? 0.164 -0.454 -0.185 1.00 98.38 175 LEU A N 1
ATOM 1329 C CA . LEU A 1 175 ? 1.623 -0.573 -0.153 1.00 98.38 175 LEU A CA 1
ATOM 1330 C C . LEU A 1 175 ? 2.194 -0.866 -1.542 1.00 98.38 175 LEU A C 1
ATOM 1332 O O . LEU A 1 175 ? 1.828 -1.864 -2.155 1.00 98.38 175 LEU A O 1
ATOM 1336 N N . ALA A 1 176 ? 3.122 -0.038 -2.011 1.00 97.06 176 ALA A N 1
ATOM 1337 C CA . ALA A 1 176 ? 3.872 -0.256 -3.246 1.00 97.06 176 ALA A CA 1
ATOM 1338 C C . ALA A 1 176 ? 5.328 -0.641 -2.950 1.00 97.06 176 ALA A C 1
ATOM 1340 O O . ALA A 1 176 ? 5.968 -0.052 -2.081 1.00 97.06 176 ALA A O 1
ATOM 1341 N N . SER A 1 177 ? 5.859 -1.603 -3.701 1.00 97.56 177 SER A N 1
ATOM 1342 C CA . SER A 1 177 ? 7.278 -1.960 -3.670 1.00 97.56 177 SER A CA 1
ATOM 1343 C C . SER A 1 177 ? 7.825 -1.991 -5.090 1.00 97.56 177 SER A C 1
ATOM 1345 O O . SER A 1 177 ? 7.378 -2.775 -5.927 1.00 97.56 177 SER A O 1
ATOM 1347 N N . LEU A 1 178 ? 8.774 -1.106 -5.368 1.00 94.88 178 LEU A N 1
ATOM 1348 C CA . LEU A 1 178 ? 9.498 -0.998 -6.627 1.00 94.88 178 LEU A CA 1
ATOM 1349 C C . LEU A 1 178 ? 10.992 -0.973 -6.279 1.00 94.88 178 LEU A C 1
ATOM 1351 O O . LEU A 1 178 ? 11.399 -0.324 -5.326 1.00 94.88 178 LEU A O 1
ATOM 1355 N N . GLY A 1 179 ? 11.840 -1.689 -7.014 1.00 90.31 179 GLY A N 1
ATOM 1356 C CA . GLY A 1 179 ? 13.288 -1.709 -6.731 1.00 90.31 179 GLY A CA 1
ATOM 1357 C C . GLY A 1 179 ? 13.850 -3.058 -6.302 1.00 90.31 179 GLY A C 1
ATOM 1358 O O . GLY A 1 179 ? 15.012 -3.129 -5.917 1.00 90.31 179 GLY A O 1
ATOM 1359 N N . GLY A 1 180 ? 13.062 -4.125 -6.430 1.00 94.75 180 GLY A N 1
ATOM 1360 C CA . GLY A 1 180 ? 13.518 -5.491 -6.195 1.00 94.75 180 GLY A CA 1
ATOM 1361 C C . GLY A 1 180 ? 13.597 -5.834 -4.712 1.00 94.75 180 GLY A C 1
ATOM 1362 O O . GLY A 1 180 ? 12.847 -5.301 -3.897 1.00 94.75 180 GLY A O 1
ATOM 1363 N N . ASP A 1 181 ? 14.512 -6.742 -4.386 1.00 97.25 181 ASP A N 1
ATOM 1364 C CA . ASP A 1 181 ? 14.531 -7.424 -3.096 1.00 97.25 181 ASP A CA 1
ATOM 1365 C C . ASP A 1 181 ? 14.700 -6.495 -1.887 1.00 97.25 181 ASP A C 1
ATOM 1367 O O . ASP A 1 181 ? 14.056 -6.719 -0.862 1.00 97.25 181 ASP A O 1
ATOM 1371 N N . ASP A 1 182 ? 15.500 -5.437 -2.024 1.00 97.38 182 ASP A N 1
ATOM 1372 C CA . ASP A 1 182 ? 15.736 -4.460 -0.956 1.00 97.38 182 ASP A CA 1
ATOM 1373 C C . ASP A 1 182 ? 14.469 -3.651 -0.627 1.00 97.38 182 ASP A C 1
ATOM 1375 O O . ASP A 1 182 ? 14.177 -3.377 0.539 1.00 97.38 182 ASP A O 1
ATOM 1379 N N . ALA A 1 183 ? 13.704 -3.266 -1.655 1.00 97.75 183 ALA A N 1
ATOM 1380 C CA . ALA A 1 183 ? 12.450 -2.535 -1.480 1.00 97.75 183 ALA A CA 1
ATOM 1381 C C . ALA A 1 183 ? 11.370 -3.438 -0.872 1.00 97.75 183 ALA A C 1
ATOM 1383 O O . ALA A 1 183 ? 10.649 -3.012 0.034 1.00 97.75 183 ALA A O 1
ATOM 1384 N N . ASP A 1 184 ? 11.315 -4.698 -1.313 1.00 98.44 184 ASP A N 1
ATOM 1385 C CA . ASP A 1 184 ? 10.404 -5.702 -0.768 1.00 98.44 184 ASP A CA 1
ATOM 1386 C C . ASP A 1 184 ? 10.661 -5.927 0.725 1.00 98.44 184 ASP A C 1
ATOM 1388 O O . ASP A 1 184 ? 9.721 -5.900 1.522 1.00 98.44 184 ASP A O 1
ATOM 1392 N N . ASP A 1 185 ? 11.928 -6.081 1.118 1.00 98.62 185 ASP A N 1
ATOM 1393 C CA . ASP A 1 185 ? 12.314 -6.262 2.519 1.00 98.62 185 ASP A CA 1
ATOM 1394 C C . ASP A 1 185 ? 11.983 -5.032 3.364 1.00 98.62 185 ASP A C 1
ATOM 1396 O O . ASP A 1 185 ? 11.431 -5.162 4.459 1.00 98.62 185 ASP A O 1
ATOM 1400 N N . ALA A 1 186 ? 12.244 -3.830 2.847 1.00 98.44 186 ALA A N 1
ATOM 1401 C CA . ALA A 1 186 ? 11.898 -2.586 3.524 1.00 98.44 186 ALA A CA 1
ATOM 1402 C C . ALA A 1 186 ? 10.387 -2.458 3.780 1.00 98.44 186 ALA A C 1
ATOM 1404 O O . ALA A 1 186 ? 9.969 -2.201 4.914 1.00 98.44 186 ALA A O 1
ATOM 1405 N N . VAL A 1 187 ? 9.558 -2.673 2.753 1.00 98.62 187 VAL A N 1
ATOM 1406 C CA . VAL A 1 187 ? 8.092 -2.591 2.863 1.00 98.62 187 VAL A CA 1
ATOM 1407 C C . VAL A 1 187 ? 7.556 -3.678 3.795 1.00 98.62 187 VAL A C 1
ATOM 1409 O O . VAL A 1 187 ? 6.714 -3.395 4.654 1.00 98.62 187 VAL A O 1
ATOM 1412 N N . PHE A 1 188 ? 8.063 -4.907 3.676 1.00 98.69 188 PHE A N 1
ATOM 1413 C CA . PHE A 1 188 ? 7.670 -6.029 4.526 1.00 98.69 188 PHE A CA 1
ATOM 1414 C C . PHE A 1 188 ? 7.986 -5.763 6.003 1.00 98.69 188 PHE A C 1
ATOM 1416 O O . PHE A 1 188 ? 7.104 -5.896 6.855 1.00 98.69 188 PHE A O 1
ATOM 1423 N N . LEU A 1 189 ? 9.216 -5.344 6.318 1.00 98.69 189 LEU A N 1
ATOM 1424 C CA . LEU A 1 189 ? 9.649 -5.054 7.688 1.00 98.69 189 LEU A CA 1
ATOM 1425 C C . LEU A 1 189 ? 8.897 -3.861 8.285 1.00 98.69 189 LEU A C 1
ATOM 1427 O O . LEU A 1 189 ? 8.483 -3.909 9.447 1.00 98.69 189 LEU A O 1
ATOM 1431 N N . ALA A 1 190 ? 8.673 -2.806 7.497 1.00 98.56 190 ALA A N 1
ATOM 1432 C CA . ALA A 1 190 ? 7.892 -1.654 7.932 1.00 98.56 190 ALA A CA 1
ATOM 1433 C C . ALA A 1 190 ? 6.454 -2.060 8.287 1.00 98.56 190 ALA A C 1
ATOM 1435 O O . ALA A 1 190 ? 5.951 -1.700 9.357 1.00 98.56 190 ALA A O 1
ATOM 1436 N N . PHE A 1 191 ? 5.805 -2.867 7.440 1.00 98.56 191 PHE A N 1
ATOM 1437 C CA . PHE A 1 191 ? 4.450 -3.338 7.712 1.00 98.56 191 PHE A CA 1
ATOM 1438 C C . PHE A 1 191 ? 4.390 -4.317 8.890 1.00 98.56 191 PHE A C 1
ATOM 1440 O O . PHE A 1 191 ? 3.475 -4.217 9.709 1.00 98.56 191 PHE A O 1
ATOM 1447 N N . ALA A 1 192 ? 5.378 -5.204 9.044 1.00 98.56 192 ALA A N 1
ATOM 1448 C CA . ALA A 1 192 ? 5.482 -6.085 10.208 1.00 98.56 192 ALA A CA 1
ATOM 1449 C C . ALA A 1 192 ? 5.494 -5.274 11.515 1.00 98.56 192 ALA A C 1
ATOM 1451 O O . ALA A 1 192 ? 4.670 -5.510 12.401 1.00 98.56 192 ALA A O 1
ATOM 1452 N N . LYS A 1 193 ? 6.344 -4.242 11.590 1.00 98.25 193 LYS A N 1
ATOM 1453 C CA . LYS A 1 193 ? 6.429 -3.334 12.744 1.00 98.25 193 LYS A CA 1
ATOM 1454 C C . LYS A 1 193 ? 5.123 -2.573 12.989 1.00 98.25 193 LYS A C 1
ATOM 1456 O O . LYS A 1 193 ? 4.670 -2.453 14.131 1.00 98.25 193 LYS A O 1
ATOM 1461 N N . HIS A 1 194 ? 4.498 -2.063 11.927 1.00 97.25 194 HIS A N 1
ATOM 1462 C CA . HIS A 1 194 ? 3.194 -1.403 12.011 1.00 97.25 194 HIS A CA 1
ATOM 1463 C C . HIS A 1 194 ? 2.127 -2.334 12.592 1.00 97.25 194 HIS A C 1
ATOM 1465 O O . HIS A 1 194 ? 1.399 -1.950 13.511 1.00 97.25 194 HIS A O 1
ATOM 1471 N N . ARG A 1 195 ? 2.061 -3.573 12.097 1.00 97.25 195 ARG A N 1
ATOM 1472 C CA . ARG A 1 195 ? 1.124 -4.585 12.577 1.00 97.25 195 ARG A CA 1
ATOM 1473 C C . ARG A 1 195 ? 1.360 -4.920 14.041 1.00 97.25 195 ARG A C 1
ATOM 1475 O O . ARG A 1 195 ? 0.393 -4.961 14.794 1.00 97.25 195 ARG A O 1
ATOM 1482 N N . GLU A 1 196 ? 2.606 -5.126 14.454 1.00 96.75 196 GLU A N 1
ATOM 1483 C CA . GLU A 1 196 ? 2.948 -5.362 15.862 1.00 96.75 196 GLU A CA 1
ATOM 1484 C C . GLU A 1 196 ? 2.455 -4.226 16.758 1.00 96.75 196 GLU A C 1
ATOM 1486 O O . GLU A 1 196 ? 1.827 -4.484 17.783 1.00 96.75 196 GLU A O 1
ATOM 1491 N N . THR A 1 197 ? 2.651 -2.976 16.332 1.00 95.88 197 THR A N 1
ATOM 1492 C CA . THR A 1 197 ? 2.182 -1.797 17.077 1.00 95.88 197 THR A CA 1
ATOM 1493 C C . THR A 1 197 ? 0.654 -1.763 17.169 1.00 95.88 197 THR A C 1
ATOM 1495 O O . THR A 1 197 ? 0.107 -1.563 18.252 1.00 95.88 197 THR A O 1
ATOM 1498 N N . CYS A 1 198 ? -0.055 -2.021 16.067 1.00 95.56 198 CYS A N 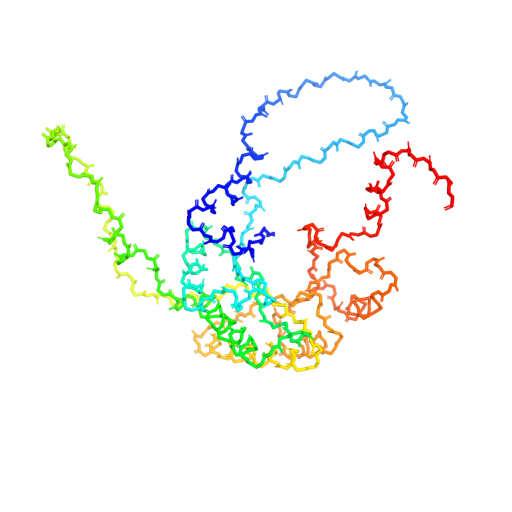1
ATOM 1499 C CA . CYS A 1 198 ? -1.520 -2.047 16.060 1.00 95.56 198 CYS A CA 1
ATOM 1500 C C . CYS A 1 198 ? -2.086 -3.172 16.936 1.00 95.56 198 CYS A C 1
ATOM 1502 O O . CYS A 1 198 ? -3.020 -2.951 17.704 1.00 95.56 198 CYS A O 1
ATOM 1504 N N . VAL A 1 199 ? -1.514 -4.375 16.851 1.00 94.94 199 VAL A N 1
ATOM 1505 C CA . VAL A 1 199 ? -1.935 -5.528 17.661 1.00 94.94 199 VAL A CA 1
ATOM 1506 C C . VAL A 1 199 ? -1.649 -5.281 19.142 1.00 94.94 199 VAL A C 1
ATOM 1508 O O . VAL A 1 199 ? -2.504 -5.566 19.978 1.00 94.94 199 VAL A O 1
ATOM 1511 N N . ALA A 1 200 ? -0.497 -4.693 19.479 1.00 94.62 200 ALA A N 1
ATOM 1512 C CA . ALA A 1 200 ? -0.181 -4.287 20.850 1.00 94.62 200 ALA A CA 1
ATOM 1513 C C . ALA A 1 200 ? -1.164 -3.231 21.387 1.00 94.62 200 ALA A C 1
ATOM 1515 O O . ALA A 1 200 ? -1.478 -3.235 22.576 1.00 94.62 200 ALA A O 1
ATOM 1516 N N . ALA A 1 201 ? -1.698 -2.375 20.511 1.00 92.56 201 ALA A N 1
ATOM 1517 C CA . ALA A 1 201 ? -2.759 -1.420 20.825 1.00 92.56 201 ALA A CA 1
ATOM 1518 C C . ALA A 1 201 ? -4.175 -2.041 20.863 1.00 92.56 201 ALA A C 1
ATOM 1520 O O . ALA A 1 201 ? -5.145 -1.331 21.122 1.00 92.56 201 ALA A O 1
ATOM 1521 N N . GLY A 1 202 ? -4.312 -3.353 20.638 1.00 94.25 202 GLY A N 1
ATOM 1522 C CA . GLY A 1 202 ? -5.579 -4.084 20.731 1.00 94.25 202 GLY A CA 1
ATOM 1523 C C . GLY A 1 202 ? -6.335 -4.256 19.411 1.00 94.25 202 GLY A C 1
ATOM 1524 O O . GLY A 1 202 ? -7.472 -4.732 19.431 1.00 94.25 202 GLY A O 1
ATOM 1525 N N . ALA A 1 203 ? -5.736 -3.909 18.267 1.00 93.75 203 ALA A N 1
ATOM 1526 C CA . ALA A 1 203 ? -6.357 -4.139 16.967 1.00 93.75 203 ALA A CA 1
ATOM 1527 C C . ALA A 1 203 ? -6.507 -5.645 16.696 1.00 93.75 203 ALA A C 1
ATOM 1529 O O . ALA A 1 203 ? -5.537 -6.405 16.731 1.00 93.75 203 ALA A O 1
ATOM 1530 N N . SER A 1 204 ? -7.729 -6.077 16.382 1.00 92.62 204 SER A N 1
ATOM 1531 C CA . SER A 1 204 ? -8.023 -7.469 16.013 1.00 92.62 204 SER A CA 1
ATOM 1532 C C . SER A 1 204 ? -7.693 -7.788 14.555 1.00 92.62 204 SER A C 1
ATOM 1534 O O . SER A 1 204 ? -7.535 -8.957 14.208 1.00 92.62 204 SER A O 1
ATOM 1536 N N . ARG A 1 205 ? -7.595 -6.755 13.709 1.00 93.38 205 ARG A N 1
ATOM 1537 C CA . ARG A 1 205 ? -7.234 -6.836 12.292 1.00 93.38 205 ARG A CA 1
ATOM 1538 C C . ARG A 1 205 ? -6.376 -5.649 11.895 1.00 93.38 205 ARG A C 1
ATOM 1540 O O . ARG A 1 205 ? -6.627 -4.533 12.350 1.00 93.38 205 ARG A O 1
ATOM 1547 N N . VAL A 1 206 ? -5.406 -5.892 11.020 1.00 96.31 206 VAL A N 1
ATOM 1548 C CA . VAL A 1 206 ? -4.527 -4.851 10.465 1.00 96.31 206 VAL A CA 1
ATOM 1549 C C . VAL A 1 206 ? -4.453 -5.036 8.948 1.00 96.31 206 VAL A C 1
ATOM 1551 O O . VAL A 1 206 ? -3.565 -5.737 8.462 1.00 96.31 206 VAL A O 1
ATOM 1554 N N . PRO A 1 207 ? -5.421 -4.489 8.195 1.00 94.88 207 PRO A N 1
ATOM 1555 C CA . PRO A 1 207 ? -5.521 -4.738 6.764 1.00 94.88 207 PRO A CA 1
ATOM 1556 C C . PRO A 1 207 ? -4.446 -3.986 5.973 1.00 94.88 207 PRO A C 1
ATOM 1558 O O . PRO A 1 207 ? -4.203 -2.797 6.184 1.00 94.88 207 PRO A O 1
ATOM 1561 N N . ALA A 1 208 ? -3.859 -4.670 4.996 1.00 97.75 208 ALA A N 1
ATOM 1562 C CA . ALA A 1 208 ? -2.992 -4.062 3.994 1.00 97.75 208 ALA A CA 1
ATOM 1563 C C . ALA A 1 208 ? -3.262 -4.658 2.619 1.00 97.75 208 ALA A C 1
ATOM 1565 O O . ALA A 1 208 ? -3.626 -5.826 2.505 1.00 97.75 208 ALA A O 1
ATOM 1566 N N . VAL A 1 209 ? -3.063 -3.854 1.583 1.00 98.44 209 VAL A N 1
ATOM 1567 C CA . VAL A 1 209 ? -3.128 -4.258 0.183 1.00 98.44 209 VAL A CA 1
ATOM 1568 C C . VAL A 1 209 ? -1.768 -3.982 -0.439 1.00 98.44 209 VAL A C 1
ATOM 1570 O O . VAL A 1 209 ? -1.364 -2.827 -0.562 1.00 98.44 209 VAL A O 1
ATOM 1573 N N . PHE A 1 210 ? -1.066 -5.038 -0.831 1.00 98.25 210 PHE A N 1
ATOM 1574 C CA . PHE A 1 210 ? 0.183 -4.938 -1.579 1.00 98.25 210 PHE A CA 1
ATOM 1575 C C . PHE A 1 210 ? -0.156 -4.756 -3.060 1.00 98.25 210 PHE A C 1
ATOM 1577 O O . PHE A 1 210 ? -0.853 -5.588 -3.640 1.00 98.25 210 PHE A O 1
ATOM 1584 N N . LEU A 1 211 ? 0.267 -3.641 -3.649 1.00 97.19 211 LEU A N 1
ATOM 1585 C CA . LEU A 1 211 ? -0.089 -3.221 -5.003 1.00 97.19 211 LEU A CA 1
ATOM 1586 C C . LEU A 1 211 ? 0.885 -3.801 -6.023 1.00 97.19 211 LEU A C 1
ATOM 1588 O O . LEU A 1 211 ? 2.056 -3.428 -6.009 1.00 97.19 211 LEU A O 1
ATOM 1592 N N . ASP A 1 212 ? 0.396 -4.694 -6.891 1.00 96.31 212 ASP A N 1
ATOM 1593 C CA . ASP A 1 212 ? 1.193 -5.400 -7.904 1.00 96.31 212 ASP A CA 1
ATOM 1594 C C . ASP A 1 212 ? 2.585 -5.841 -7.386 1.00 96.31 212 ASP A C 1
ATOM 1596 O O . ASP A 1 212 ? 3.606 -5.485 -7.984 1.00 96.31 212 ASP A O 1
ATOM 1600 N N . PRO A 1 213 ? 2.656 -6.561 -6.246 1.00 97.62 213 PRO A N 1
ATOM 1601 C CA . PRO A 1 213 ? 3.921 -6.913 -5.610 1.00 97.62 213 PRO A CA 1
ATOM 1602 C C . PRO A 1 213 ? 4.739 -7.885 -6.466 1.00 97.62 213 PRO A C 1
ATOM 1604 O O . PRO A 1 213 ? 4.220 -8.549 -7.366 1.00 97.62 213 PRO A O 1
ATOM 1607 N N . SER A 1 214 ? 6.022 -8.037 -6.132 1.00 97.69 214 SER A N 1
ATOM 1608 C CA . SER A 1 214 ? 6.825 -9.147 -6.646 1.00 97.69 214 SER A CA 1
ATOM 1609 C C . SER A 1 214 ? 6.280 -10.504 -6.146 1.00 97.69 214 SER A C 1
ATOM 1611 O O . SER A 1 214 ? 5.646 -10.555 -5.084 1.00 97.69 214 SER A O 1
ATOM 1613 N N . PRO A 1 215 ? 6.567 -11.629 -6.835 1.00 97.94 215 PRO A N 1
ATOM 1614 C CA . PRO A 1 215 ? 6.235 -12.970 -6.342 1.00 97.94 215 PRO A CA 1
ATOM 1615 C C . PRO A 1 215 ? 6.773 -13.246 -4.934 1.00 97.94 215 PRO A C 1
ATOM 1617 O O . PRO A 1 215 ? 6.073 -13.812 -4.092 1.00 97.94 215 PRO A O 1
ATOM 1620 N N . ARG A 1 216 ? 7.995 -12.779 -4.644 1.00 97.88 216 ARG A N 1
ATOM 1621 C CA . ARG A 1 216 ? 8.637 -12.932 -3.335 1.00 97.88 216 ARG A CA 1
ATOM 1622 C C . ARG A 1 216 ? 7.859 -12.196 -2.248 1.00 97.88 216 ARG A C 1
ATOM 1624 O O . ARG A 1 216 ? 7.517 -12.805 -1.233 1.00 97.88 216 ARG A O 1
ATOM 1631 N N . LEU A 1 217 ? 7.559 -10.914 -2.463 1.00 98.50 217 LEU A N 1
ATOM 1632 C CA . LEU A 1 217 ? 6.823 -10.106 -1.493 1.00 98.50 217 LEU A CA 1
ATOM 1633 C C . LEU A 1 217 ? 5.400 -10.634 -1.297 1.00 98.50 217 LEU A C 1
ATOM 1635 O O . LEU A 1 217 ? 4.959 -10.757 -0.157 1.00 98.50 217 LEU A O 1
ATOM 1639 N N . ALA A 1 218 ? 4.708 -11.001 -2.380 1.00 98.31 218 ALA A N 1
ATOM 1640 C CA . ALA A 1 218 ? 3.372 -11.592 -2.317 1.00 98.31 218 ALA A CA 1
ATOM 1641 C C . ALA A 1 218 ? 3.368 -12.866 -1.464 1.00 98.31 218 ALA A C 1
ATOM 1643 O O . ALA A 1 218 ? 2.608 -12.967 -0.500 1.00 98.31 218 ALA A O 1
ATOM 1644 N N . SER A 1 219 ? 4.266 -13.810 -1.767 1.00 98.19 219 SER A N 1
ATOM 1645 C CA . SER A 1 219 ? 4.386 -15.068 -1.028 1.00 98.19 219 SER A CA 1
ATOM 1646 C C . SER A 1 219 ? 4.696 -14.826 0.451 1.00 98.19 219 SER A C 1
ATOM 1648 O O . SER A 1 219 ? 4.068 -15.435 1.318 1.00 98.19 219 SER A O 1
ATOM 1650 N N . ALA A 1 220 ? 5.647 -13.941 0.761 1.00 98.44 220 ALA A N 1
ATOM 1651 C CA . ALA A 1 220 ? 6.031 -13.640 2.139 1.00 98.44 220 ALA A CA 1
ATOM 1652 C C . 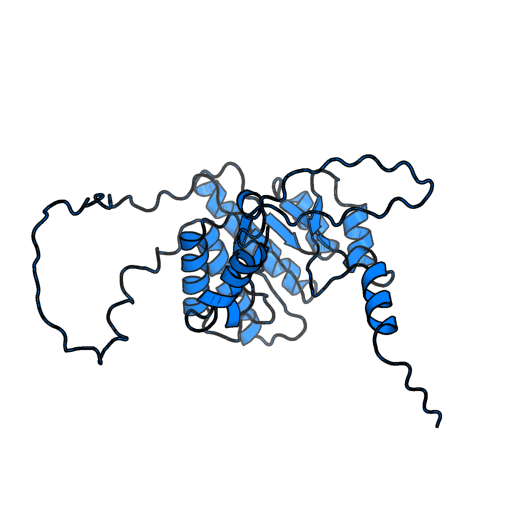ALA A 1 220 ? 4.892 -12.968 2.921 1.00 98.44 220 ALA A C 1
ATOM 1654 O O . ALA A 1 220 ? 4.591 -13.365 4.052 1.00 98.44 220 ALA A O 1
ATOM 1655 N N . ALA A 1 221 ? 4.234 -11.972 2.321 1.00 98.38 221 ALA A N 1
ATOM 1656 C CA . ALA A 1 221 ? 3.143 -11.232 2.941 1.00 98.38 221 ALA A CA 1
ATOM 1657 C C . ALA A 1 221 ? 1.921 -12.120 3.200 1.00 98.38 221 ALA A C 1
ATOM 1659 O O . ALA A 1 221 ? 1.370 -12.085 4.299 1.00 98.38 221 ALA A O 1
ATOM 1660 N N . LEU A 1 222 ? 1.525 -12.952 2.232 1.00 98.25 222 LEU A N 1
ATOM 1661 C CA . LEU A 1 222 ? 0.385 -13.863 2.376 1.00 98.25 222 LEU A CA 1
ATOM 1662 C C . LEU A 1 222 ? 0.644 -14.959 3.415 1.00 98.25 222 LEU A C 1
ATOM 1664 O O . LEU A 1 222 ? -0.265 -15.306 4.166 1.00 98.25 222 LEU A O 1
ATOM 1668 N N . ALA A 1 223 ? 1.875 -15.472 3.494 1.00 98.19 223 ALA A N 1
ATOM 1669 C CA . ALA A 1 223 ? 2.244 -16.476 4.491 1.00 98.19 223 ALA A CA 1
ATOM 1670 C C . ALA A 1 223 ? 2.305 -15.904 5.917 1.00 98.19 223 ALA A C 1
ATOM 1672 O O . ALA A 1 223 ? 2.004 -16.610 6.879 1.00 98.19 223 ALA A O 1
ATOM 1673 N N . THR A 1 224 ? 2.701 -14.636 6.062 1.00 98.38 224 THR A N 1
ATOM 1674 C CA . THR A 1 224 ? 2.978 -14.029 7.375 1.00 98.38 224 THR A CA 1
ATOM 1675 C C . THR A 1 224 ? 1.785 -13.259 7.937 1.00 98.38 224 THR A C 1
ATOM 1677 O O . THR A 1 224 ? 1.534 -13.286 9.144 1.00 98.38 224 THR A O 1
ATOM 1680 N N . PHE A 1 225 ? 1.037 -12.547 7.091 1.00 97.69 225 PHE A N 1
ATOM 1681 C CA . PHE A 1 225 ? 0.031 -11.588 7.537 1.00 97.69 225 PHE A CA 1
ATOM 1682 C C . PHE A 1 225 ? -1.382 -12.070 7.195 1.00 97.69 225 PHE A C 1
ATOM 1684 O O . PHE A 1 225 ? -1.805 -11.991 6.042 1.00 97.69 225 PHE A O 1
ATOM 1691 N N . PRO A 1 226 ? -2.189 -12.481 8.188 1.00 95.12 226 PRO A N 1
ATOM 1692 C CA . PRO A 1 226 ? -3.519 -13.037 7.952 1.00 95.12 226 PRO A CA 1
ATOM 1693 C C . PRO A 1 226 ? -4.551 -12.015 7.469 1.00 95.12 226 PRO A C 1
ATOM 1695 O O . PRO A 1 226 ? -5.665 -12.420 7.182 1.00 95.12 226 PRO A O 1
ATOM 1698 N N . ASP A 1 227 ? -4.206 -10.733 7.325 1.00 95.31 227 ASP A N 1
ATOM 1699 C CA . ASP A 1 227 ? -5.088 -9.665 6.817 1.00 95.31 227 ASP A CA 1
ATOM 1700 C C . ASP A 1 227 ? -4.536 -8.984 5.538 1.00 95.31 227 ASP A C 1
ATOM 1702 O O . ASP A 1 227 ? -5.090 -7.989 5.076 1.00 95.31 227 ASP A O 1
ATOM 1706 N N . ALA A 1 228 ? -3.432 -9.489 4.971 1.00 97.69 228 ALA A N 1
ATOM 1707 C CA . ALA A 1 228 ? -2.808 -8.953 3.760 1.00 97.69 228 ALA A CA 1
ATOM 1708 C C . ALA A 1 228 ? -3.492 -9.403 2.459 1.00 97.69 228 ALA A C 1
ATOM 1710 O O . ALA A 1 228 ? -3.508 -10.583 2.117 1.00 97.69 228 ALA A O 1
ATOM 1711 N N . LEU A 1 229 ? -3.975 -8.454 1.677 1.00 98.38 229 LEU A N 1
ATOM 1712 C CA . LEU A 1 229 ? -4.467 -8.677 0.325 1.00 98.38 229 LEU A CA 1
ATOM 1713 C C . LEU A 1 229 ? -3.380 -8.347 -0.696 1.00 98.38 229 LEU A C 1
ATOM 1715 O O . LEU A 1 229 ? -2.502 -7.517 -0.452 1.00 98.38 229 LEU A O 1
ATOM 1719 N N . VAL A 1 230 ? -3.482 -8.957 -1.868 1.00 98.19 230 VAL A N 1
ATOM 1720 C CA . VAL A 1 230 ? -2.684 -8.605 -3.040 1.00 98.19 230 VAL A CA 1
ATOM 1721 C C . VAL A 1 230 ? -3.603 -7.964 -4.062 1.00 98.19 230 VAL A C 1
ATOM 1723 O O . VAL A 1 230 ? -4.617 -8.542 -4.448 1.00 98.19 230 VAL A O 1
ATOM 1726 N N . SER A 1 231 ? -3.261 -6.759 -4.497 1.00 96.88 231 SER A N 1
ATOM 1727 C CA . SER A 1 231 ? -3.932 -6.116 -5.615 1.00 96.88 231 SER A CA 1
ATOM 1728 C C . SER A 1 231 ? -3.291 -6.549 -6.924 1.00 96.88 231 SER A C 1
ATOM 1730 O O . SER A 1 231 ? -2.069 -6.512 -7.054 1.00 96.88 231 SER A O 1
ATOM 1732 N N . VAL A 1 232 ? -4.135 -6.897 -7.892 1.00 95.94 232 VAL A N 1
ATOM 1733 C CA . VAL A 1 232 ? -3.745 -7.201 -9.267 1.00 95.94 232 VAL A CA 1
ATOM 1734 C C . VAL A 1 232 ? -4.382 -6.169 -10.190 1.00 95.94 232 VAL A C 1
ATOM 1736 O O . VAL A 1 232 ? -5.612 -6.064 -10.275 1.00 95.94 232 VAL A O 1
ATOM 1739 N N . SER A 1 233 ? -3.545 -5.391 -10.872 1.00 94.31 233 SER A N 1
ATOM 1740 C CA . SER A 1 233 ? -3.984 -4.356 -11.803 1.00 94.31 233 SER A CA 1
ATOM 1741 C C . SER A 1 233 ? -4.178 -4.862 -13.235 1.00 94.31 233 SER A C 1
ATOM 1743 O O . SER A 1 233 ? -3.872 -6.008 -13.577 1.00 94.31 233 SER A O 1
ATOM 1745 N N . GLY A 1 234 ? -4.619 -3.975 -14.136 1.00 92.44 234 GLY A N 1
ATOM 1746 C CA . GLY A 1 234 ? -4.677 -4.254 -15.574 1.00 92.44 234 GLY A CA 1
ATOM 1747 C C . GLY A 1 234 ? -3.329 -4.664 -16.186 1.00 92.44 234 GLY A C 1
ATOM 1748 O O . GLY A 1 234 ? -3.313 -5.324 -17.234 1.00 92.44 234 GLY A O 1
ATOM 1749 N N . ALA A 1 235 ? -2.207 -4.364 -15.517 1.00 91.50 235 ALA A N 1
ATOM 1750 C CA . ALA A 1 235 ? -0.870 -4.798 -15.917 1.00 91.50 235 ALA A CA 1
ATOM 1751 C C . ALA A 1 235 ? -0.734 -6.326 -16.017 1.00 91.50 235 ALA A C 1
ATOM 1753 O O . ALA A 1 235 ? 0.089 -6.800 -16.801 1.00 91.50 235 ALA A O 1
ATOM 1754 N N . VAL A 1 236 ? -1.564 -7.100 -15.307 1.00 94.12 236 VAL A N 1
ATOM 1755 C CA . VAL A 1 236 ? -1.562 -8.573 -15.372 1.00 94.12 236 VAL A CA 1
ATOM 1756 C C . VAL A 1 236 ? -1.877 -9.096 -16.774 1.00 94.12 236 VAL A C 1
ATOM 1758 O O . VAL A 1 236 ? -1.444 -10.170 -17.171 1.00 94.12 236 VAL A O 1
ATOM 1761 N N . THR A 1 237 ? -2.600 -8.313 -17.577 1.00 93.56 237 THR A N 1
ATOM 1762 C CA . THR A 1 237 ? -2.969 -8.698 -18.947 1.00 93.56 237 THR A CA 1
ATOM 1763 C C . THR A 1 237 ? -1.824 -8.539 -19.951 1.00 93.56 237 THR A C 1
ATOM 1765 O O . THR A 1 237 ? -1.973 -8.906 -21.120 1.00 93.56 237 THR A O 1
ATOM 1768 N N . HIS A 1 238 ? -0.689 -7.965 -19.539 1.00 90.50 238 HIS A N 1
ATOM 1769 C CA . HIS A 1 238 ? 0.473 -7.760 -20.399 1.00 90.50 238 HIS A CA 1
ATOM 1770 C C . HIS A 1 238 ? 1.342 -9.011 -20.393 1.00 90.50 238 HIS A C 1
ATOM 1772 O O . HIS A 1 238 ? 1.936 -9.351 -19.379 1.00 90.50 238 HIS A O 1
ATOM 1778 N N . ALA A 1 239 ? 1.506 -9.646 -21.557 1.00 89.12 239 ALA A N 1
ATOM 1779 C CA . ALA A 1 239 ? 2.257 -10.901 -21.694 1.00 89.12 239 ALA A CA 1
ATOM 1780 C C . ALA A 1 239 ? 3.721 -10.838 -21.209 1.00 89.12 239 ALA A C 1
ATOM 1782 O O . ALA A 1 239 ? 4.333 -11.870 -20.960 1.00 89.12 239 ALA A O 1
ATOM 1783 N N . LYS A 1 240 ? 4.296 -9.633 -21.091 1.00 91.62 240 LYS A N 1
ATOM 1784 C CA . LYS A 1 240 ? 5.654 -9.426 -20.566 1.00 91.62 240 LYS A CA 1
ATOM 1785 C C . LYS A 1 240 ? 5.714 -9.393 -19.038 1.00 91.62 240 LYS A C 1
ATOM 1787 O O . LYS A 1 240 ? 6.799 -9.537 -18.488 1.00 91.62 240 LYS A O 1
ATOM 1792 N N . ASN A 1 241 ? 4.585 -9.204 -18.360 1.00 91.56 241 ASN A N 1
ATOM 1793 C CA . ASN A 1 241 ? 4.521 -9.117 -16.908 1.00 91.56 241 ASN A CA 1
ATOM 1794 C C . ASN A 1 241 ? 4.292 -10.505 -16.289 1.00 91.56 241 ASN A C 1
ATOM 1796 O O . ASN A 1 241 ? 3.290 -10.760 -15.625 1.00 91.56 241 ASN A O 1
ATOM 1800 N N . VAL A 1 242 ? 5.220 -11.423 -16.574 1.00 95.25 242 VAL A N 1
ATOM 1801 C CA . VAL A 1 242 ? 5.138 -12.831 -16.149 1.00 95.25 242 VAL A CA 1
ATOM 1802 C C . VAL A 1 242 ? 5.110 -12.943 -14.625 1.00 95.25 242 VAL A C 1
ATOM 1804 O O . VAL A 1 242 ? 4.354 -13.743 -14.091 1.00 95.25 242 VAL A O 1
ATOM 1807 N N . SER A 1 243 ? 5.858 -12.088 -13.926 1.00 94.88 243 SER A N 1
ATOM 1808 C CA . SER A 1 243 ? 5.883 -12.057 -12.463 1.00 94.88 243 SER A CA 1
ATOM 1809 C C . SER A 1 243 ? 4.524 -11.695 -11.856 1.00 94.88 243 SER A C 1
ATOM 1811 O O . SER A 1 243 ? 4.095 -12.338 -10.906 1.00 94.88 243 SER A O 1
ATOM 1813 N N . LEU A 1 244 ? 3.797 -10.720 -12.416 1.00 94.75 244 LEU A N 1
ATOM 1814 C CA . LEU A 1 244 ? 2.453 -10.392 -11.922 1.00 94.75 244 LEU A CA 1
ATOM 1815 C C . LEU A 1 244 ? 1.420 -11.469 -12.291 1.00 94.75 244 LEU A C 1
ATOM 1817 O O . LEU A 1 244 ? 0.468 -11.686 -11.546 1.00 94.75 244 LEU A O 1
ATOM 1821 N N . LEU A 1 245 ? 1.605 -12.160 -13.422 1.00 95.81 245 LEU A N 1
ATOM 1822 C CA . LEU A 1 245 ? 0.792 -13.327 -13.779 1.00 95.81 245 LEU A CA 1
ATOM 1823 C C . LEU A 1 245 ? 0.967 -14.469 -12.771 1.00 95.81 245 LEU A C 1
ATOM 1825 O O . LEU A 1 245 ? -0.029 -15.058 -12.367 1.00 95.81 245 LEU A O 1
ATOM 1829 N N . GLU A 1 246 ? 2.202 -14.750 -12.349 1.00 96.38 246 GLU A N 1
ATOM 1830 C CA . GLU A 1 246 ? 2.518 -15.731 -11.301 1.00 96.38 246 GLU A CA 1
ATOM 1831 C C . GLU A 1 246 ? 1.840 -15.358 -9.978 1.00 96.38 246 GLU A C 1
ATOM 1833 O O . GLU A 1 246 ? 1.077 -16.150 -9.431 1.00 96.38 246 GLU A O 1
ATOM 1838 N N . VAL A 1 247 ? 1.995 -14.104 -9.538 1.00 97.50 247 VAL A N 1
ATOM 1839 C CA . VAL A 1 247 ? 1.315 -13.578 -8.343 1.00 97.50 247 VAL A CA 1
ATOM 1840 C C . VAL A 1 247 ? -0.201 -13.762 -8.426 1.00 97.50 247 VAL A C 1
ATOM 1842 O O . VAL A 1 247 ? -0.821 -14.220 -7.467 1.00 97.50 247 VAL A O 1
ATOM 1845 N N . ALA A 1 248 ? -0.814 -13.431 -9.563 1.00 96.56 248 ALA A N 1
ATOM 1846 C CA . ALA A 1 248 ? -2.256 -13.569 -9.747 1.00 96.56 248 ALA A CA 1
ATOM 1847 C C . ALA A 1 248 ? -2.726 -15.033 -9.728 1.00 96.56 248 ALA A C 1
ATOM 1849 O O . ALA A 1 248 ? -3.855 -15.296 -9.318 1.00 96.56 248 ALA A O 1
ATOM 1850 N N . PHE A 1 249 ? -1.887 -15.972 -10.172 1.00 96.38 249 PHE A N 1
ATOM 1851 C CA . PHE A 1 249 ? -2.210 -17.399 -10.206 1.00 96.38 249 PHE A CA 1
ATOM 1852 C C . PHE A 1 249 ? -2.084 -18.058 -8.826 1.00 96.38 249 PHE A C 1
ATOM 1854 O O . PHE A 1 249 ? -2.910 -18.900 -8.475 1.00 96.38 249 PHE A O 1
ATOM 1861 N N . ASP A 1 250 ? -1.080 -17.651 -8.047 1.00 96.94 250 ASP A N 1
ATOM 1862 C CA . ASP A 1 250 ? -0.765 -18.250 -6.746 1.00 96.94 250 ASP A CA 1
ATOM 1863 C C . ASP A 1 250 ? -1.515 -17.601 -5.573 1.00 96.94 250 ASP A C 1
ATOM 1865 O O . ASP A 1 250 ? -1.608 -18.183 -4.489 1.00 96.94 250 ASP A O 1
ATOM 1869 N N . THR A 1 251 ? -2.081 -16.405 -5.763 1.00 97.94 251 THR A N 1
ATOM 1870 C CA . THR A 1 251 ? -2.847 -15.732 -4.707 1.00 97.94 251 THR A CA 1
ATOM 1871 C C . THR A 1 251 ? -4.234 -16.379 -4.541 1.00 97.94 251 THR A C 1
ATOM 1873 O O . THR A 1 251 ? -4.988 -16.481 -5.510 1.00 97.94 251 THR A O 1
ATOM 1876 N N . PRO A 1 252 ? -4.642 -16.763 -3.315 1.00 97.25 252 PRO A N 1
ATOM 1877 C CA . PRO A 1 252 ? -6.001 -17.236 -3.051 1.00 97.25 252 PRO A CA 1
ATOM 1878 C C . PRO A 1 252 ? -7.066 -16.200 -3.437 1.00 97.25 252 PRO A C 1
ATOM 1880 O O . PRO A 1 252 ? -6.897 -15.009 -3.187 1.00 97.25 252 PRO A O 1
ATOM 1883 N N . LEU A 1 253 ? -8.198 -16.637 -4.000 1.00 96.31 253 LEU A N 1
ATOM 1884 C CA . LEU A 1 253 ? -9.246 -15.722 -4.484 1.00 96.31 253 LEU A CA 1
ATOM 1885 C C . LEU A 1 253 ? -9.822 -14.806 -3.391 1.00 96.31 253 LEU A C 1
ATOM 1887 O O . LEU A 1 253 ? -10.177 -13.668 -3.678 1.00 96.31 253 LEU A O 1
ATOM 1891 N N . ASP A 1 254 ? -9.887 -15.268 -2.142 1.00 96.62 254 ASP A N 1
ATOM 1892 C CA . ASP A 1 254 ? -10.316 -14.481 -0.976 1.00 96.62 254 ASP A CA 1
ATOM 1893 C C . ASP A 1 254 ? -9.255 -13.471 -0.496 1.00 96.62 254 ASP A C 1
ATOM 1895 O O . ASP A 1 254 ? -9.492 -12.705 0.440 1.00 96.62 254 ASP A O 1
ATOM 1899 N N . ARG A 1 255 ? -8.087 -13.457 -1.145 1.00 97.25 255 ARG A N 1
ATOM 1900 C CA . ARG A 1 255 ? -6.934 -12.595 -0.863 1.00 97.25 255 ARG A CA 1
ATOM 1901 C C . ARG A 1 255 ? -6.548 -11.689 -2.032 1.00 97.25 255 ARG A C 1
ATOM 1903 O O . ARG A 1 255 ? -5.600 -10.917 -1.893 1.00 97.25 255 ARG A O 1
ATOM 1910 N N . ILE A 1 256 ? -7.279 -11.745 -3.148 1.00 96.81 256 ILE A N 1
ATOM 1911 C CA . ILE A 1 256 ? -7.073 -10.879 -4.315 1.00 96.81 256 ILE A CA 1
ATOM 1912 C C . ILE A 1 256 ? -7.992 -9.657 -4.235 1.00 96.81 256 ILE A C 1
ATOM 1914 O O . ILE A 1 256 ? -9.203 -9.773 -4.053 1.00 96.81 256 ILE A O 1
ATOM 1918 N N . ALA A 1 257 ? -7.418 -8.479 -4.458 1.00 95.56 257 ALA A N 1
ATOM 1919 C CA . ALA A 1 257 ? -8.135 -7.255 -4.779 1.00 95.56 257 ALA A CA 1
ATOM 1920 C C . ALA A 1 257 ? -7.923 -6.903 -6.259 1.00 95.56 257 ALA A C 1
ATOM 1922 O O . ALA A 1 257 ? -6.829 -7.056 -6.799 1.00 95.56 257 ALA A O 1
ATOM 1923 N N . LEU A 1 258 ? -8.965 -6.412 -6.929 1.00 94.38 258 LEU A N 1
ATOM 1924 C CA . LEU A 1 258 ? -8.849 -5.918 -8.300 1.00 94.38 258 LEU A CA 1
ATOM 1925 C C . LEU A 1 258 ? -8.636 -4.406 -8.280 1.00 94.38 258 LEU A C 1
ATOM 1927 O O . LEU A 1 258 ? -9.414 -3.678 -7.659 1.00 94.38 258 LEU A O 1
ATOM 1931 N N . ALA A 1 259 ? -7.623 -3.933 -9.000 1.00 90.12 259 ALA A N 1
ATOM 1932 C CA . ALA A 1 259 ? -7.382 -2.510 -9.204 1.00 90.12 259 ALA A CA 1
ATOM 1933 C C . ALA A 1 259 ? -7.310 -2.178 -10.695 1.00 90.12 259 ALA A C 1
ATOM 1935 O O . ALA A 1 259 ? -6.920 -2.995 -11.523 1.00 90.12 259 ALA A O 1
ATOM 1936 N N . SER A 1 260 ? -7.685 -0.957 -11.067 1.00 85.94 260 SER A N 1
ATOM 1937 C CA . SER A 1 260 ? -7.439 -0.469 -12.427 1.00 85.94 260 SER A CA 1
ATOM 1938 C C . SER A 1 260 ? -6.063 0.178 -12.559 1.00 85.94 260 SER A C 1
ATOM 1940 O O . SER A 1 260 ? -5.479 0.120 -13.637 1.00 85.94 260 SER A O 1
ATOM 1942 N N . GLU A 1 261 ? -5.575 0.815 -11.484 1.00 82.56 261 GLU A N 1
ATOM 1943 C CA . GLU A 1 261 ? -4.392 1.692 -11.488 1.00 82.56 261 GLU A CA 1
ATOM 1944 C C . GLU A 1 261 ? -4.382 2.669 -12.681 1.00 82.56 261 GLU A C 1
ATOM 1946 O O . GLU A 1 261 ? -3.347 3.011 -13.259 1.00 82.56 261 GLU A O 1
ATOM 1951 N N . ALA A 1 262 ? -5.577 3.105 -13.086 1.00 77.06 262 ALA A N 1
ATOM 1952 C CA . ALA A 1 262 ? -5.740 4.086 -14.139 1.00 77.06 262 ALA A CA 1
ATOM 1953 C C . ALA A 1 262 ? -5.181 5.450 -13.682 1.00 77.06 262 ALA A C 1
ATOM 1955 O O . ALA A 1 262 ? -5.324 5.804 -12.512 1.00 77.06 262 ALA A O 1
ATOM 1956 N N . PRO A 1 263 ? -4.580 6.233 -14.592 1.00 76.19 263 PRO A N 1
ATOM 1957 C CA . PRO A 1 263 ? -4.418 5.947 -16.020 1.00 76.19 263 PRO A CA 1
ATOM 1958 C C . PRO A 1 263 ? -3.173 5.101 -16.366 1.00 76.19 263 PRO A C 1
ATOM 1960 O O . PRO A 1 263 ? -2.964 4.798 -17.539 1.00 76.19 263 PRO A O 1
ATOM 1963 N N . GLY A 1 264 ? -2.345 4.723 -15.385 1.00 76.38 264 GLY A N 1
ATOM 1964 C CA . GLY A 1 264 ? -1.011 4.151 -15.602 1.00 76.38 264 GLY A CA 1
ATOM 1965 C C . GLY A 1 264 ? -0.982 2.702 -16.099 1.00 76.38 264 GLY A C 1
ATOM 1966 O O . GLY A 1 264 ? -0.281 2.401 -17.065 1.00 76.38 264 GLY A O 1
ATOM 1967 N N . LYS A 1 265 ? -1.743 1.791 -15.479 1.00 81.75 265 LYS A N 1
ATOM 1968 C CA . LYS A 1 265 ? -1.649 0.335 -15.740 1.00 81.75 265 LYS A CA 1
ATOM 1969 C C . LYS A 1 265 ? -2.878 -0.239 -16.443 1.00 81.75 265 LYS A C 1
ATOM 1971 O O . LYS A 1 265 ? -3.482 -1.227 -16.027 1.00 81.75 265 LYS A O 1
ATOM 1976 N N . MET A 1 266 ? -3.237 0.379 -17.562 1.00 82.12 266 MET A N 1
ATOM 1977 C CA . MET A 1 266 ? -4.405 -0.022 -18.344 1.00 82.12 266 MET A CA 1
ATOM 1978 C C . MET A 1 266 ? -4.264 -1.447 -18.927 1.00 82.12 266 MET A C 1
ATOM 1980 O O . MET A 1 266 ? -3.180 -1.819 -19.397 1.00 82.12 266 MET A O 1
ATOM 1984 N N . PRO A 1 267 ? -5.358 -2.235 -18.978 1.00 85.00 267 PRO A N 1
ATOM 1985 C CA . PRO A 1 267 ? -5.385 -3.525 -19.662 1.00 85.00 267 PRO A CA 1
ATOM 1986 C C . PRO A 1 267 ? -4.964 -3.435 -21.134 1.00 85.00 267 PRO A C 1
ATOM 1988 O O . PRO A 1 267 ? -5.246 -2.445 -21.820 1.00 85.00 267 PRO A O 1
ATOM 1991 N N . THR A 1 268 ? -4.342 -4.493 -21.657 1.00 82.38 268 THR A N 1
ATOM 1992 C CA . THR A 1 268 ? -3.798 -4.535 -23.028 1.00 82.38 268 THR A CA 1
ATOM 1993 C C . THR A 1 268 ? -4.823 -4.202 -24.113 1.00 82.38 268 THR A C 1
ATOM 1995 O O . THR A 1 268 ? -4.467 -3.569 -25.111 1.00 82.38 268 THR A O 1
ATOM 1998 N N . GLN A 1 269 ? -6.104 -4.540 -23.917 1.00 77.81 269 GLN A N 1
ATOM 1999 C CA . GLN A 1 269 ? -7.166 -4.228 -24.882 1.00 77.81 269 GLN A CA 1
ATOM 2000 C C . GLN A 1 269 ? -7.413 -2.715 -25.041 1.00 77.81 269 GLN A C 1
ATOM 2002 O O . GLN A 1 269 ? -7.890 -2.279 -26.090 1.00 77.81 269 GLN A O 1
ATOM 2007 N N . LEU A 1 270 ? -7.079 -1.906 -24.030 1.00 69.75 270 LEU A N 1
ATOM 2008 C CA . LEU A 1 270 ? -7.265 -0.451 -24.047 1.00 69.75 270 LEU A CA 1
ATOM 2009 C C . LEU A 1 270 ? -6.026 0.287 -24.576 1.00 69.75 270 LEU A C 1
ATOM 2011 O O . LEU A 1 270 ? -6.169 1.276 -25.297 1.00 69.75 270 LEU A O 1
ATOM 2015 N N . VAL A 1 271 ? -4.823 -0.244 -24.331 1.00 63.66 271 VAL A N 1
ATOM 2016 C CA . VAL A 1 271 ? -3.549 0.348 -24.791 1.00 63.66 271 VAL A CA 1
ATOM 2017 C C . VAL A 1 271 ? -3.455 0.392 -26.326 1.00 63.66 271 VAL A C 1
ATOM 2019 O O . VAL A 1 271 ? -2.961 1.363 -26.900 1.00 63.66 271 VAL A O 1
ATOM 2022 N N . GLY A 1 272 ? -3.990 -0.617 -27.024 1.00 56.59 272 GLY A N 1
ATOM 2023 C CA . GLY A 1 272 ? -3.989 -0.671 -28.493 1.00 56.59 272 GLY A CA 1
ATOM 2024 C C . GLY A 1 272 ? -5.025 0.230 -29.179 1.00 56.59 272 GLY A C 1
ATOM 2025 O O . GLY A 1 272 ? -4.868 0.564 -30.355 1.00 56.59 272 GLY A O 1
ATOM 2026 N N . ARG A 1 273 ? -6.084 0.646 -28.470 1.00 54.16 273 ARG A N 1
ATOM 2027 C CA . ARG A 1 273 ? -7.202 1.404 -29.061 1.00 54.16 273 ARG A CA 1
ATOM 2028 C C . ARG A 1 273 ? -6.893 2.899 -29.181 1.00 54.16 273 ARG A C 1
ATOM 2030 O O . ARG A 1 273 ? -7.299 3.517 -30.161 1.00 54.16 273 ARG A O 1
ATOM 2037 N N . HIS A 1 274 ? -6.102 3.455 -28.261 1.00 49.69 274 HIS A N 1
ATOM 2038 C CA . HIS A 1 274 ? -5.687 4.865 -28.301 1.00 49.69 274 HIS A CA 1
ATOM 2039 C C . HIS A 1 274 ? -4.783 5.213 -29.495 1.00 49.69 274 HIS A C 1
ATOM 2041 O O . HIS A 1 274 ? -4.839 6.331 -29.996 1.00 49.69 274 HIS A O 1
ATOM 2047 N N . ARG A 1 275 ? -4.016 4.257 -30.039 1.00 46.75 275 ARG A N 1
ATOM 2048 C CA . ARG A 1 275 ? -3.173 4.508 -31.225 1.00 46.75 275 ARG A CA 1
ATOM 2049 C C . ARG A 1 275 ? -3.928 4.526 -32.557 1.00 46.75 275 ARG A C 1
ATOM 2051 O O . ARG A 1 275 ? -3.350 4.927 -33.557 1.00 46.75 275 ARG A O 1
ATOM 2058 N N . ARG A 1 276 ? -5.196 4.101 -32.602 1.00 45.97 276 ARG A N 1
ATOM 2059 C CA . ARG A 1 276 ? -5.992 4.082 -33.846 1.00 45.97 276 ARG A CA 1
ATOM 2060 C C . ARG A 1 276 ? -6.898 5.302 -34.040 1.00 45.97 276 ARG A C 1
ATOM 2062 O O . ARG A 1 276 ? -7.454 5.443 -35.121 1.00 45.97 276 ARG A O 1
ATOM 2069 N N . GLY A 1 277 ? -7.033 6.172 -33.036 1.00 44.72 277 GLY A N 1
ATOM 2070 C CA . GLY A 1 277 ? -7.852 7.391 -33.122 1.00 44.72 277 GLY A CA 1
ATOM 2071 C C . GLY A 1 277 ? -7.093 8.657 -33.539 1.00 44.72 277 GLY A C 1
ATOM 2072 O O . GLY A 1 277 ? -7.722 9.649 -33.889 1.00 44.72 277 GLY A O 1
ATOM 2073 N N . GLY A 1 278 ? -5.757 8.637 -33.518 1.00 43.03 278 GLY A N 1
ATOM 2074 C CA . GLY A 1 278 ? -4.922 9.780 -33.883 1.00 43.03 278 GLY A CA 1
ATOM 2075 C C . GLY A 1 278 ? -4.335 9.637 -35.282 1.00 43.03 278 GLY A C 1
ATOM 2076 O O . GLY A 1 278 ? -3.330 8.959 -35.448 1.00 43.03 278 GLY A O 1
ATOM 2077 N N . GLY A 1 279 ? -4.963 10.292 -36.259 1.00 38.69 279 GLY A N 1
ATOM 2078 C CA . GLY A 1 279 ? -4.313 10.808 -37.466 1.00 38.69 279 GLY A CA 1
ATOM 2079 C C . GLY A 1 279 ? -3.591 9.796 -38.354 1.00 38.69 279 GLY A C 1
ATOM 2080 O O . GLY A 1 279 ? -2.390 9.572 -38.227 1.00 38.69 279 GLY A O 1
ATOM 2081 N N . GLY A 1 280 ? -4.301 9.302 -39.368 1.00 39.50 280 GLY A N 1
ATOM 2082 C CA . GLY A 1 280 ? -3.661 8.877 -40.606 1.00 39.50 280 GLY A CA 1
ATOM 2083 C C . GLY A 1 280 ? -2.867 10.043 -41.198 1.00 39.50 280 GLY A C 1
ATOM 2084 O O . GLY A 1 280 ? -3.431 10.949 -41.799 1.00 39.50 280 GLY A O 1
ATOM 2085 N N . GLY A 1 281 ? -1.555 10.011 -41.005 1.00 33.16 281 GLY A N 1
ATOM 2086 C CA . GLY A 1 281 ? -0.580 10.868 -41.661 1.00 33.16 281 GLY A CA 1
ATOM 2087 C C . GLY A 1 281 ? 0.582 9.993 -42.088 1.00 33.16 281 GLY A C 1
ATOM 2088 O O . GLY A 1 281 ? 1.608 9.940 -41.420 1.00 33.16 281 GLY A O 1
ATOM 2089 N N . GLY A 1 282 ? 0.378 9.232 -43.162 1.00 37.84 282 GLY A N 1
ATOM 2090 C CA . GLY A 1 282 ? 1.472 8.538 -43.818 1.00 37.84 282 GLY A CA 1
ATOM 2091 C C . GLY A 1 282 ? 2.484 9.556 -44.334 1.00 37.84 282 GLY A C 1
ATOM 2092 O O . GLY A 1 282 ? 2.119 10.493 -45.037 1.00 37.84 282 GLY A O 1
ATOM 2093 N N . ALA A 1 283 ? 3.754 9.337 -44.023 1.00 34.03 283 ALA A N 1
ATOM 2094 C CA . ALA A 1 283 ? 4.852 9.817 -44.839 1.00 34.03 283 ALA A CA 1
ATOM 2095 C C . ALA A 1 283 ? 5.968 8.776 -44.772 1.00 34.03 283 ALA A C 1
ATOM 2097 O O . ALA A 1 283 ? 6.600 8.567 -43.740 1.00 34.03 283 ALA A O 1
ATOM 2098 N N . HIS A 1 284 ? 6.134 8.090 -45.899 1.00 35.50 284 HIS A N 1
ATOM 2099 C CA . HIS A 1 284 ? 7.356 7.405 -46.278 1.00 35.50 284 HIS A CA 1
ATOM 2100 C C . HIS A 1 284 ? 8.549 8.367 -46.223 1.00 35.50 284 HIS A C 1
ATOM 2102 O O . HIS A 1 284 ? 8.455 9.460 -46.782 1.00 35.50 284 HIS A O 1
ATOM 2108 N N . ALA A 1 285 ? 9.658 7.912 -45.641 1.00 36.00 285 ALA A N 1
ATOM 2109 C CA . ALA A 1 285 ? 11.018 7.966 -46.190 1.00 36.00 285 ALA A CA 1
ATOM 2110 C C . ALA A 1 285 ? 11.943 7.163 -45.268 1.00 36.00 285 ALA A C 1
ATOM 2112 O O . ALA A 1 285 ? 11.988 7.491 -44.063 1.00 36.00 285 ALA A O 1
#

Sequence (285 aa):
VNVTCDVEALDPAYGASAYRAWERLFGDEGEDEDDDEEDDEKGKEERRPTRPPKREDVYHAFGIHPSRAAEIDATALVKRVARFVWETNAVAVGVVGCDFQSADEDARTTQLEVLAGCMAVARGEAEKAGTDDAADDDENAEKEEKKTNGNGRVSTRARQSLAPATPATPLVLLLASLGGDDADDAVFLAFAKHRETCVAAGASRVPAVFLDPSPRLASAALATFPDALVSVSGAVTHAKNVSLLEVAFDTPLDRIALASEAPGKMPTQLVGRHRRGGGGGGAHA

Secondary structure (DSSP, 8-state):
-EEE--TTTT-HHHHHHHSTHHHHHT----------------S----PPPPPPPGGG--EEE---GGGGGGS-HHHHHHHHHHHHHHHT-SEEEEEEEE-SS--HHHHHHHHHHHHHHHHHHTT-S--S-SSSSSSS--S---------------------------SSPPEEEEEEESSHHHHHHHHHHHHHHHHHHHHTT-S---EEEES--HHHHHHHHHH-TTEEEEE-GGGGSTT-HHHHHHHHHS-GGGEEE---TTTS--HHHHHHHTTSS-------